Protein AF-A0A1J4KJT2-F1 (afdb_monomer_lite)

Secondary structure (DSSP, 8-state):
---SSTTSTT------S-----TTTHHHHHHHHHHHHHHHHHHHHTS-STTHHHHHHHHHHHHHHHHH---S-HHHHHHHHHHTTTHHHHHHHHHHHSS-HHHH-HHHHHHHHHHHHHHHHSGGGHHHHHHHHTHHHHHHHHHHHHHHHHHHHHHHHHHHHTTS--TTHHHHHHHHHHHHHHHHHHHHHHHHHHHT--PPPSHHHHHHHHHHHHHHHHHHHHHHHHT--HHHHHHHHHHHHHHHHHHHHHS-HHHHHHHHHHH-

Structure (mmCIF, N/CA/C/O backbone):
data_AF-A0A1J4KJT2-F1
#
_entry.id   AF-A0A1J4KJT2-F1
#
loop_
_atom_site.group_PDB
_atom_site.id
_atom_site.type_symbol
_atom_site.label_atom_id
_atom_site.label_alt_id
_atom_site.label_comp_id
_atom_site.label_asym_id
_atom_site.label_entity_id
_atom_site.label_seq_id
_atom_site.pdbx_PDB_ins_code
_atom_site.Cartn_x
_atom_site.Cartn_y
_atom_site.Cartn_z
_atom_site.occupancy
_atom_site.B_iso_or_equiv
_atom_site.auth_seq_id
_atom_site.auth_comp_id
_atom_site.auth_asym_id
_atom_site.auth_atom_id
_atom_site.pdbx_PDB_model_num
ATOM 1 N N . MET A 1 1 ? -48.387 -8.370 -0.434 1.00 34.09 1 MET A N 1
ATOM 2 C CA . MET A 1 1 ? -47.134 -7.977 -1.122 1.00 34.09 1 MET A CA 1
ATOM 3 C C . MET A 1 1 ? -46.716 -6.557 -0.698 1.00 34.09 1 MET A C 1
ATOM 5 O O . MET A 1 1 ? -46.350 -5.726 -1.511 1.00 34.09 1 MET A O 1
ATOM 9 N N . LEU A 1 2 ? -46.790 -6.301 0.611 1.00 28.55 2 LEU A N 1
ATOM 10 C CA . LEU A 1 2 ? -46.432 -5.083 1.338 1.00 28.55 2 LEU A CA 1
ATOM 11 C C . LEU A 1 2 ? -45.635 -5.624 2.529 1.00 28.55 2 LEU A C 1
ATOM 13 O O . LEU A 1 2 ? -46.233 -6.387 3.280 1.00 28.55 2 LEU A O 1
ATOM 17 N N . ASN A 1 3 ? -44.311 -5.406 2.568 1.00 25.17 3 ASN A N 1
ATOM 18 C CA . ASN A 1 3 ? -43.421 -5.554 3.750 1.00 25.17 3 ASN A CA 1
ATOM 19 C C . ASN A 1 3 ? -41.904 -5.508 3.435 1.00 25.17 3 ASN A C 1
ATOM 21 O O . ASN A 1 3 ? -41.102 -5.973 4.235 1.00 25.17 3 ASN A O 1
ATOM 25 N N . ILE A 1 4 ? -41.459 -4.936 2.305 1.00 30.50 4 ILE A N 1
ATOM 26 C CA . ILE A 1 4 ? -40.008 -4.780 2.024 1.00 30.50 4 ILE A CA 1
ATOM 27 C C . ILE A 1 4 ? -39.536 -3.309 2.110 1.00 30.50 4 ILE A C 1
ATOM 29 O O . ILE A 1 4 ? -38.339 -3.045 2.156 1.00 30.50 4 ILE A O 1
ATOM 33 N N . PHE A 1 5 ? -40.442 -2.331 2.233 1.00 26.94 5 PHE A N 1
ATOM 34 C CA . PHE A 1 5 ? -40.083 -0.906 2.132 1.00 26.94 5 PHE A CA 1
ATOM 35 C C . PHE A 1 5 ? -39.854 -0.150 3.452 1.00 26.94 5 PHE A C 1
ATOM 37 O O . PHE A 1 5 ? -39.361 0.974 3.409 1.00 26.94 5 PHE A O 1
ATOM 44 N N . GLU A 1 6 ? -40.120 -0.735 4.623 1.00 23.92 6 GLU A N 1
ATOM 45 C CA . GLU A 1 6 ? -39.995 0.003 5.897 1.00 23.92 6 GLU A CA 1
ATOM 46 C C . GLU A 1 6 ? -38.637 -0.133 6.607 1.00 23.92 6 GLU A C 1
ATOM 48 O O . GLU A 1 6 ? -38.387 0.568 7.582 1.00 23.92 6 GLU A O 1
ATOM 53 N N . SER A 1 7 ? -37.700 -0.947 6.104 1.00 29.00 7 SER A N 1
ATOM 54 C CA . SER A 1 7 ? -36.387 -1.121 6.759 1.00 29.00 7 SER A CA 1
ATOM 55 C C . SER A 1 7 ? -35.280 -0.164 6.277 1.00 29.00 7 SER A C 1
ATOM 57 O O . SER A 1 7 ? -34.173 -0.211 6.814 1.00 29.00 7 SER A O 1
ATOM 59 N N . TYR A 1 8 ? -35.530 0.698 5.287 1.00 33.44 8 TYR A N 1
ATOM 60 C CA . TYR A 1 8 ? -34.488 1.548 4.680 1.00 33.44 8 TYR A CA 1
ATOM 61 C C . TYR A 1 8 ? -34.615 3.048 4.994 1.00 33.44 8 TYR A C 1
ATOM 63 O O . TYR A 1 8 ? -33.765 3.834 4.580 1.00 33.44 8 TYR A O 1
ATOM 71 N N . SER A 1 9 ? -35.619 3.460 5.772 1.00 29.52 9 SER A N 1
ATOM 72 C CA . SER A 1 9 ? -35.919 4.874 6.050 1.00 29.52 9 SER A CA 1
ATOM 73 C C . SER A 1 9 ? -35.007 5.551 7.084 1.00 29.52 9 SER A C 1
ATOM 75 O O . SER A 1 9 ? -35.110 6.759 7.267 1.00 29.52 9 SER A O 1
ATOM 77 N N . ASN A 1 10 ? -34.077 4.826 7.718 1.00 28.92 10 ASN A N 1
ATOM 78 C CA . ASN A 1 10 ? -33.199 5.386 8.758 1.00 28.92 10 ASN A CA 1
ATOM 79 C C . ASN A 1 10 ? -31.730 5.588 8.345 1.00 28.92 10 ASN A C 1
ATOM 81 O O . ASN A 1 10 ? -30.905 5.959 9.181 1.00 28.92 10 ASN A O 1
ATOM 85 N N . PHE A 1 11 ? -31.379 5.420 7.066 1.00 35.66 11 PHE A N 1
ATOM 86 C CA . PHE A 1 11 ? -30.061 5.827 6.572 1.00 35.66 11 PHE A CA 1
ATOM 87 C C . PHE A 1 11 ? -30.044 7.333 6.280 1.00 35.66 11 PHE A C 1
ATOM 89 O O . PHE A 1 11 ? -30.197 7.769 5.143 1.00 35.66 11 PHE A O 1
ATOM 96 N N . ASN A 1 12 ? -29.804 8.138 7.319 1.00 31.81 12 ASN A N 1
ATOM 97 C CA . ASN A 1 12 ? -29.352 9.525 7.172 1.00 31.81 12 ASN A CA 1
ATOM 98 C C . ASN A 1 12 ? -27.908 9.537 6.629 1.00 31.81 12 ASN A C 1
ATOM 100 O O . ASN A 1 12 ? -26.957 9.903 7.315 1.00 31.81 12 ASN A O 1
ATOM 104 N N . ILE A 1 13 ? -27.729 9.101 5.380 1.00 38.44 13 ILE A N 1
ATOM 105 C CA . ILE A 1 13 ? -26.493 9.312 4.631 1.00 38.44 13 ILE A CA 1
ATOM 106 C C . ILE A 1 13 ? -26.512 10.774 4.195 1.00 38.44 13 ILE A C 1
ATOM 108 O O . ILE A 1 13 ? -27.151 11.148 3.221 1.00 38.44 13 ILE A O 1
ATOM 112 N N . VAL A 1 14 ? -25.858 11.595 5.012 1.00 35.62 14 VAL A N 1
ATOM 113 C CA . VAL A 1 14 ? -25.021 12.724 4.607 1.00 35.62 14 VAL A CA 1
ATOM 114 C C . VAL A 1 14 ? -25.543 13.525 3.402 1.00 35.62 14 VAL A C 1
ATOM 116 O O . VAL A 1 14 ? -25.336 13.166 2.244 1.00 35.62 14 VAL A O 1
ATOM 119 N N . LYS A 1 15 ? -26.097 14.709 3.697 1.00 30.25 15 LYS A N 1
ATOM 12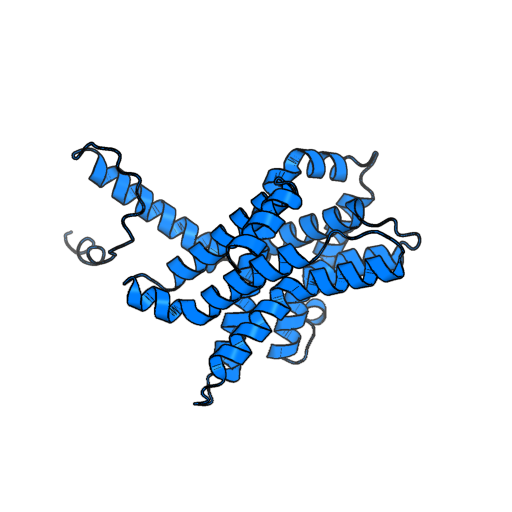0 C CA . LYS A 1 15 ? -26.177 15.864 2.786 1.00 30.25 15 LYS A CA 1
ATOM 121 C C . LYS A 1 15 ? -24.769 16.283 2.308 1.00 30.25 15 LYS A C 1
ATOM 123 O O . LYS A 1 15 ? -24.244 17.303 2.736 1.00 30.25 15 LYS A O 1
ATOM 128 N N . PHE A 1 16 ? -24.157 15.502 1.427 1.00 32.94 16 PHE A N 1
ATOM 129 C CA . PHE A 1 16 ? -23.034 15.912 0.576 1.00 32.94 16 PHE A CA 1
ATOM 130 C C . PHE A 1 16 ? -23.443 15.840 -0.904 1.00 32.94 16 PHE A C 1
ATOM 132 O O . PHE A 1 16 ? -22.630 15.616 -1.793 1.00 32.94 16 PHE A O 1
ATOM 139 N N . ALA A 1 17 ? -24.733 16.044 -1.178 1.00 31.80 17 ALA A N 1
ATOM 140 C CA . ALA A 1 17 ? -25.199 16.390 -2.507 1.00 31.80 17 ALA A CA 1
ATOM 141 C C . ALA A 1 17 ? -25.060 17.906 -2.659 1.00 31.80 17 ALA A C 1
ATOM 143 O O . ALA A 1 17 ? -25.661 18.668 -1.897 1.00 31.80 17 ALA A O 1
ATOM 144 N N . PHE A 1 18 ? -24.255 18.334 -3.632 1.00 31.38 18 PHE A N 1
ATOM 145 C CA . PHE A 1 18 ? -24.331 19.681 -4.183 1.00 31.38 18 PHE A CA 1
ATOM 146 C C . PHE A 1 18 ? -25.809 20.067 -4.338 1.00 31.38 18 PHE A C 1
ATOM 148 O O . PHE A 1 18 ? -26.591 19.318 -4.924 1.00 31.38 18 PHE A O 1
ATOM 155 N N . LEU A 1 19 ? -26.183 21.211 -3.762 1.00 29.25 19 LEU A N 1
ATOM 156 C CA . LEU A 1 19 ? -27.496 21.838 -3.901 1.00 29.25 19 LEU A CA 1
ATOM 157 C C . LEU A 1 19 ? -27.760 22.121 -5.389 1.00 29.25 19 LEU A C 1
ATOM 159 O O . LEU A 1 19 ? -27.473 23.206 -5.883 1.00 29.25 19 LEU A O 1
ATOM 163 N N . ILE A 1 20 ? -28.296 21.137 -6.111 1.00 35.06 20 ILE A N 1
ATOM 164 C CA . ILE A 1 20 ? -28.927 21.341 -7.412 1.00 35.06 20 ILE A CA 1
ATOM 165 C C . ILE A 1 20 ? -30.430 21.362 -7.156 1.00 35.06 20 ILE A C 1
ATOM 167 O O . ILE A 1 20 ? -31.048 20.406 -6.689 1.00 35.06 20 ILE A O 1
ATOM 171 N N . ASN A 1 21 ? -30.960 22.556 -7.353 1.00 34.78 21 ASN A N 1
ATOM 172 C CA . ASN A 1 21 ? -32.274 23.019 -6.969 1.00 34.78 21 ASN A CA 1
ATOM 173 C C . ASN A 1 21 ? -33.340 22.483 -7.940 1.00 34.78 21 ASN A C 1
ATOM 175 O O . ASN A 1 21 ? -33.624 23.154 -8.921 1.00 34.78 21 ASN A O 1
ATOM 179 N N . ASP A 1 22 ? -33.918 21.301 -7.689 1.00 37.28 22 ASP A N 1
ATOM 180 C CA . ASP A 1 22 ? -35.263 20.974 -8.195 1.00 37.28 22 ASP A CA 1
ATOM 181 C C . ASP A 1 22 ? -35.911 19.784 -7.453 1.00 37.28 22 ASP A C 1
ATOM 183 O O . ASP A 1 22 ? -35.349 18.689 -7.353 1.00 37.28 22 ASP A O 1
ATOM 187 N N . ARG A 1 23 ? -37.090 19.995 -6.853 1.00 41.38 23 ARG A N 1
ATOM 188 C CA . ARG A 1 23 ? -37.632 19.126 -5.781 1.00 41.38 23 ARG A CA 1
ATOM 189 C C . ARG A 1 23 ? -38.341 17.847 -6.246 1.00 41.38 23 ARG A C 1
ATOM 191 O O . ARG A 1 23 ? -38.556 16.967 -5.419 1.00 41.38 23 ARG A O 1
ATOM 198 N N . SER A 1 24 ? -38.676 17.698 -7.524 1.00 39.78 24 SER A N 1
ATOM 199 C CA . SER A 1 24 ? -39.472 16.564 -8.036 1.00 39.78 24 SER A CA 1
ATOM 200 C C . SER A 1 24 ? -38.632 15.421 -8.623 1.00 39.78 24 SER A C 1
ATOM 202 O O . SER A 1 24 ? -39.015 14.262 -8.487 1.00 39.78 24 SER A O 1
ATOM 204 N N . ASN A 1 25 ? -37.444 15.705 -9.167 1.00 38.78 25 ASN A N 1
ATOM 205 C CA . ASN A 1 25 ? -36.488 14.678 -9.619 1.00 38.78 25 ASN A CA 1
ATOM 206 C C . ASN A 1 25 ? -35.570 14.175 -8.488 1.00 38.78 25 ASN A C 1
ATOM 208 O O . ASN A 1 25 ? -34.979 13.101 -8.580 1.00 38.78 25 ASN A O 1
ATOM 212 N N . CYS A 1 26 ? -35.492 14.905 -7.376 1.00 39.31 26 CYS A N 1
ATOM 213 C CA . CYS A 1 26 ? -34.581 14.616 -6.269 1.00 39.31 26 CYS A CA 1
ATOM 214 C C . CYS A 1 26 ? -34.778 13.239 -5.615 1.00 39.31 26 CYS A C 1
ATOM 216 O O . CYS A 1 26 ? -33.818 12.696 -5.080 1.00 39.31 26 CYS A O 1
ATOM 218 N N . ILE A 1 27 ? -35.982 12.652 -5.642 1.00 39.84 27 ILE A N 1
ATOM 219 C CA . ILE A 1 27 ? -36.249 11.376 -4.953 1.00 39.84 27 ILE A CA 1
ATOM 220 C C . ILE A 1 27 ? -35.662 10.194 -5.734 1.00 39.84 27 ILE A C 1
ATOM 222 O O . ILE A 1 27 ? -34.950 9.377 -5.155 1.00 39.84 27 ILE A O 1
ATOM 226 N N . LEU A 1 28 ? -35.885 10.129 -7.052 1.00 33.44 28 LEU A N 1
ATOM 227 C CA . LEU A 1 28 ? -35.339 9.054 -7.890 1.00 33.44 28 LEU A CA 1
ATOM 228 C C . LEU A 1 28 ? -33.810 9.145 -7.999 1.00 33.44 28 LEU A C 1
ATOM 230 O O . LEU A 1 28 ? -33.123 8.132 -7.877 1.00 33.44 28 LEU A O 1
ATOM 234 N N . TYR A 1 29 ? -33.268 10.360 -8.139 1.00 34.03 29 TYR A N 1
ATOM 235 C CA . TYR A 1 29 ? -31.820 10.577 -8.119 1.00 34.03 29 TYR A CA 1
ATOM 236 C C . TYR A 1 29 ? -31.207 10.242 -6.753 1.00 34.03 29 TYR A C 1
ATOM 238 O O . TYR A 1 29 ? -30.153 9.613 -6.720 1.00 34.03 29 TYR A O 1
ATOM 246 N N . ASN A 1 30 ? -31.867 10.559 -5.630 1.00 38.69 30 ASN A N 1
ATOM 247 C CA . ASN A 1 30 ? -31.376 10.154 -4.308 1.00 38.69 30 ASN A CA 1
ATOM 248 C C . ASN A 1 30 ? -31.309 8.638 -4.156 1.00 38.69 30 ASN A C 1
ATOM 250 O O . ASN A 1 30 ? -30.310 8.142 -3.645 1.00 38.69 30 ASN A O 1
ATOM 254 N N . VAL A 1 31 ? -32.336 7.903 -4.597 1.00 41.25 31 VAL A N 1
ATOM 255 C CA . VAL A 1 31 ? -32.376 6.434 -4.491 1.00 41.25 31 VAL A CA 1
ATOM 256 C C . VAL A 1 31 ? -31.302 5.792 -5.371 1.00 41.25 31 VAL A C 1
ATOM 258 O O . VAL A 1 31 ? -30.598 4.890 -4.920 1.00 41.25 31 VAL A O 1
ATOM 261 N N . HIS A 1 32 ? -31.097 6.289 -6.594 1.00 40.03 32 HIS A N 1
ATOM 262 C CA . HIS A 1 32 ? -30.020 5.793 -7.450 1.00 40.03 32 HIS A CA 1
ATOM 263 C C . HIS A 1 32 ? -28.636 6.123 -6.881 1.00 40.03 32 HIS A C 1
ATOM 265 O O . HIS A 1 32 ? -27.805 5.225 -6.771 1.00 40.03 32 HIS A O 1
ATOM 271 N N . ILE A 1 33 ? -28.389 7.364 -6.451 1.00 51.81 33 ILE A N 1
ATOM 272 C CA . ILE A 1 33 ? -27.095 7.778 -5.884 1.00 51.81 33 ILE A CA 1
ATOM 273 C C . ILE A 1 33 ? -26.793 7.012 -4.593 1.00 51.81 33 ILE A C 1
ATOM 275 O O . ILE A 1 33 ? -25.673 6.539 -4.427 1.00 51.81 33 ILE A O 1
ATOM 279 N N . THR A 1 34 ? -27.771 6.814 -3.704 1.00 52.25 34 THR A N 1
ATOM 280 C CA . THR A 1 34 ? -27.568 5.996 -2.494 1.00 52.25 34 THR A CA 1
ATOM 281 C C . THR A 1 34 ? -27.289 4.536 -2.831 1.00 52.25 34 THR A C 1
ATOM 283 O O . THR A 1 34 ? -26.411 3.937 -2.211 1.00 52.25 34 THR A O 1
ATOM 286 N N . CYS A 1 35 ? -27.952 3.971 -3.843 1.00 50.69 35 CYS A N 1
ATOM 287 C CA . CYS A 1 35 ? -27.680 2.608 -4.288 1.00 50.69 35 CYS A CA 1
ATOM 288 C C . CYS A 1 35 ? -26.255 2.482 -4.859 1.00 50.69 35 CYS A C 1
ATOM 290 O O . CYS A 1 35 ? -25.482 1.647 -4.389 1.00 50.69 35 CYS A O 1
ATOM 292 N N . TYR A 1 36 ? -25.847 3.370 -5.772 1.00 56.28 36 TYR A N 1
ATOM 293 C CA . TYR A 1 36 ? -24.488 3.384 -6.326 1.00 56.28 36 TYR A CA 1
ATOM 294 C C . TYR A 1 36 ? -23.419 3.629 -5.263 1.00 56.28 36 TYR A C 1
ATOM 296 O O . TYR A 1 36 ? -22.413 2.926 -5.247 1.00 56.28 36 TYR A O 1
ATOM 304 N N . MET A 1 37 ? -23.650 4.555 -4.331 1.00 57.88 37 MET A N 1
ATOM 305 C CA . MET A 1 37 ? -22.725 4.803 -3.226 1.00 57.88 37 MET A CA 1
ATOM 306 C C . MET A 1 37 ? -22.625 3.598 -2.293 1.00 57.88 37 MET A C 1
ATOM 308 O O . MET A 1 37 ? -21.538 3.288 -1.822 1.00 57.88 37 MET A O 1
ATOM 312 N N . SER A 1 38 ? -23.716 2.861 -2.066 1.00 60.62 38 SER A N 1
ATOM 313 C CA . SER A 1 38 ? -23.676 1.636 -1.260 1.00 60.62 38 SER A CA 1
ATOM 314 C C . SER A 1 38 ? -22.860 0.522 -1.927 1.00 60.62 38 SER A C 1
ATOM 316 O O . SER A 1 38 ? -22.062 -0.135 -1.257 1.00 60.62 38 SER A O 1
ATOM 318 N N . TYR A 1 39 ? -22.986 0.357 -3.250 1.00 67.44 39 TYR A N 1
ATOM 319 C CA . TYR A 1 39 ? -22.164 -0.573 -4.025 1.00 67.44 39 TYR A CA 1
ATOM 320 C C . TYR A 1 39 ? -20.702 -0.138 -4.061 1.00 67.44 39 TYR A C 1
ATOM 322 O O . TYR A 1 39 ? -19.820 -0.972 -3.885 1.00 67.44 39 TYR A O 1
ATOM 330 N N . PHE A 1 40 ? -20.445 1.158 -4.229 1.00 69.06 40 PHE A N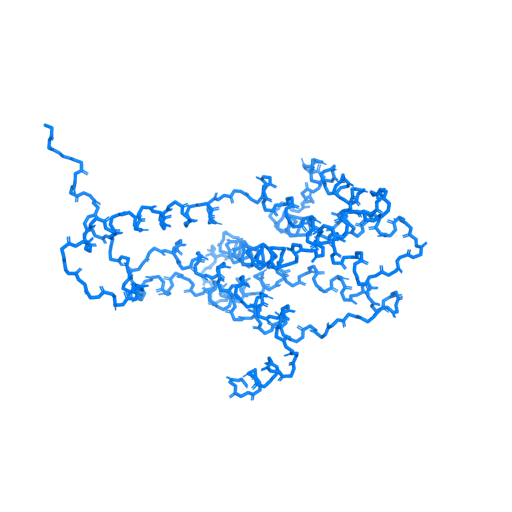 1
ATOM 331 C CA . PHE A 1 40 ? -19.100 1.718 -4.258 1.00 69.06 40 PHE A CA 1
ATOM 332 C C . PHE A 1 40 ? -18.382 1.554 -2.914 1.00 69.06 40 PHE A C 1
ATOM 334 O O . PHE A 1 40 ? -17.265 1.050 -2.877 1.00 69.06 40 PHE A O 1
ATOM 341 N N . VAL A 1 41 ? -19.050 1.877 -1.800 1.00 68.12 41 VAL A N 1
ATOM 342 C CA . VAL A 1 41 ? -18.522 1.653 -0.443 1.00 68.12 41 VAL A CA 1
ATOM 343 C C . VAL A 1 41 ? -18.224 0.174 -0.228 1.00 68.12 41 VAL A C 1
ATOM 345 O O . VAL A 1 41 ? -17.168 -0.166 0.295 1.00 68.12 41 VAL A O 1
ATOM 348 N N . LYS A 1 42 ? -19.122 -0.719 -0.659 1.00 72.94 42 LYS A N 1
ATOM 349 C CA . LYS A 1 42 ? -18.907 -2.163 -0.543 1.00 72.94 42 LYS A CA 1
ATOM 350 C C . LYS A 1 42 ? -17.703 -2.628 -1.372 1.00 72.94 42 LYS A C 1
ATOM 352 O O . LYS A 1 42 ? -16.875 -3.361 -0.853 1.00 72.94 42 LYS A O 1
ATOM 357 N N . ALA A 1 43 ? -17.573 -2.168 -2.614 1.00 73.25 43 ALA A N 1
ATOM 358 C CA . ALA A 1 43 ? -16.463 -2.522 -3.500 1.00 73.25 43 ALA A CA 1
ATOM 359 C C . ALA A 1 43 ? -15.107 -1.938 -3.055 1.00 73.25 43 ALA A C 1
ATOM 361 O O . ALA A 1 43 ? -14.060 -2.503 -3.358 1.00 73.25 43 ALA A O 1
ATOM 362 N N . LEU A 1 44 ? -15.100 -0.808 -2.343 1.00 74.69 44 LEU A N 1
ATOM 363 C CA . LEU A 1 44 ? -13.868 -0.229 -1.801 1.00 74.69 44 LEU A CA 1
ATOM 364 C C . LEU A 1 44 ? -13.465 -0.840 -0.455 1.00 74.69 44 LEU A C 1
ATOM 366 O O . LEU A 1 44 ? -12.283 -1.062 -0.223 1.00 74.69 44 LEU A O 1
ATOM 370 N N . VAL A 1 45 ? -14.427 -1.080 0.440 1.00 76.00 45 VAL A N 1
ATOM 371 C CA . VAL A 1 45 ? -14.149 -1.447 1.840 1.00 76.00 45 VAL A CA 1
ATOM 372 C C . VAL A 1 45 ? -14.171 -2.959 2.070 1.00 76.00 45 VAL A C 1
ATOM 374 O O . VAL A 1 45 ? -13.368 -3.465 2.849 1.00 76.00 45 VAL A O 1
ATOM 377 N N . ASP A 1 46 ? -15.085 -3.688 1.421 1.00 74.62 46 ASP A N 1
ATOM 378 C CA . ASP A 1 46 ? -15.287 -5.124 1.673 1.00 74.62 46 ASP A CA 1
ATOM 379 C C . ASP A 1 46 ? -14.550 -6.029 0.677 1.00 74.62 46 ASP A C 1
ATOM 381 O O . ASP A 1 46 ? -14.457 -7.241 0.894 1.00 74.62 46 ASP A O 1
ATOM 385 N N . GLU A 1 47 ? -14.047 -5.467 -0.419 1.00 71.50 47 GLU A N 1
ATOM 386 C CA . GLU A 1 47 ? -13.333 -6.229 -1.434 1.00 71.50 47 GLU A CA 1
ATOM 387 C C . GLU A 1 47 ? -11.974 -6.682 -0.890 1.00 71.50 47 GLU A C 1
ATOM 389 O O . GLU A 1 47 ? -11.225 -5.924 -0.267 1.00 71.50 47 GLU A O 1
ATOM 394 N N . LYS A 1 48 ? -11.640 -7.954 -1.114 1.00 72.88 48 LYS A N 1
ATOM 395 C CA . LYS A 1 48 ? -10.336 -8.475 -0.704 1.00 72.88 48 LYS A CA 1
ATOM 396 C C . LYS A 1 48 ? -9.241 -7.790 -1.521 1.00 72.88 48 LYS A C 1
ATOM 398 O O . LYS A 1 48 ? -9.399 -7.570 -2.719 1.00 72.88 48 LYS A O 1
ATOM 403 N N . ARG A 1 49 ? -8.086 -7.531 -0.893 1.00 69.88 49 ARG A N 1
ATOM 404 C CA . ARG A 1 49 ? -6.914 -6.970 -1.591 1.00 69.88 49 ARG A CA 1
ATOM 405 C C . ARG A 1 49 ? -6.565 -7.789 -2.841 1.00 69.88 49 ARG A C 1
ATOM 407 O O . ARG A 1 49 ? -6.327 -7.238 -3.910 1.00 69.88 49 ARG A O 1
ATOM 414 N N . PHE A 1 50 ? -6.569 -9.115 -2.720 1.00 72.00 50 PHE A N 1
ATOM 415 C CA . PHE A 1 50 ? -6.391 -10.020 -3.851 1.00 72.00 50 PHE A CA 1
ATOM 416 C C . PHE A 1 50 ? -7.749 -10.380 -4.487 1.00 72.00 50 PHE A C 1
ATOM 418 O O . PHE A 1 50 ? -8.650 -10.784 -3.745 1.00 72.00 50 PHE A O 1
ATOM 425 N N . PRO A 1 51 ? -7.894 -10.330 -5.829 1.00 76.62 51 PRO A N 1
ATOM 426 C CA . PRO A 1 51 ? -6.827 -10.119 -6.818 1.00 76.62 51 PRO A CA 1
ATOM 427 C C . PRO A 1 51 ? -6.625 -8.661 -7.260 1.00 76.62 51 PRO A C 1
ATOM 429 O O . PRO A 1 51 ? -5.510 -8.287 -7.610 1.00 76.62 51 PRO A O 1
ATOM 432 N N . VAL A 1 52 ? -7.675 -7.836 -7.260 1.00 80.94 52 VAL A N 1
ATOM 433 C CA . VAL A 1 52 ? -7.695 -6.569 -8.015 1.00 80.94 52 VAL A CA 1
ATOM 434 C C . VAL A 1 52 ? -6.709 -5.539 -7.460 1.00 80.94 52 VAL A C 1
ATOM 436 O O . VAL A 1 52 ? -5.816 -5.092 -8.180 1.00 80.94 52 VAL A O 1
ATOM 439 N N . TYR A 1 53 ? -6.829 -5.184 -6.180 1.00 80.69 53 TYR A N 1
ATOM 440 C CA . TYR A 1 53 ? -5.965 -4.175 -5.560 1.00 80.69 53 TYR A CA 1
ATOM 441 C C . TYR A 1 53 ? -4.503 -4.613 -5.519 1.00 80.69 53 TYR A C 1
ATOM 443 O O . TYR A 1 53 ? -3.619 -3.792 -5.745 1.00 80.69 53 TYR A O 1
ATOM 451 N N . PHE A 1 54 ? -4.251 -5.907 -5.307 1.00 87.25 54 PHE A N 1
ATOM 452 C CA . PHE A 1 54 ? -2.912 -6.486 -5.324 1.00 87.25 54 PHE A CA 1
ATOM 453 C C . PHE A 1 54 ? -2.250 -6.372 -6.702 1.00 87.25 54 PHE A C 1
ATOM 455 O O . PHE A 1 54 ? -1.098 -5.955 -6.792 1.00 87.25 54 PHE A O 1
ATOM 462 N N . VAL A 1 55 ? -2.973 -6.675 -7.785 1.00 89.81 55 VAL A N 1
ATOM 463 C CA . VAL A 1 55 ? -2.457 -6.509 -9.155 1.00 89.81 55 VAL A CA 1
ATOM 464 C C . VAL A 1 55 ? -2.123 -5.044 -9.432 1.00 89.81 55 VAL A C 1
ATOM 466 O O . VAL A 1 55 ? -1.041 -4.752 -9.939 1.00 89.81 55 VAL A O 1
ATOM 469 N N . PHE A 1 56 ? -2.998 -4.110 -9.051 1.00 87.00 56 PHE A N 1
ATOM 470 C CA . PHE A 1 56 ? -2.705 -2.683 -9.195 1.00 87.00 56 PHE A CA 1
ATOM 471 C C . PHE A 1 56 ? -1.505 -2.242 -8.356 1.00 87.00 56 PHE A C 1
ATOM 473 O O . PHE A 1 56 ? -0.682 -1.474 -8.839 1.00 87.00 56 PHE A O 1
ATOM 480 N N . ASP A 1 57 ? -1.365 -2.752 -7.136 1.00 88.81 57 ASP A N 1
ATOM 481 C CA . ASP A 1 57 ? -0.226 -2.473 -6.258 1.00 88.81 57 ASP A CA 1
ATOM 482 C C . ASP A 1 57 ? 1.091 -2.962 -6.875 1.00 88.81 57 ASP A C 1
ATOM 484 O O . ASP A 1 57 ? 2.089 -2.240 -6.873 1.00 88.81 57 ASP A O 1
ATOM 488 N N . CYS A 1 58 ? 1.078 -4.149 -7.490 1.00 91.38 58 CYS A N 1
ATOM 489 C CA . CYS A 1 58 ? 2.211 -4.675 -8.247 1.00 91.38 58 CYS A CA 1
ATOM 490 C C . CYS A 1 58 ? 2.569 -3.765 -9.423 1.00 91.38 58 CYS A C 1
ATOM 492 O O . CYS A 1 58 ? 3.737 -3.421 -9.586 1.00 91.38 58 CYS A O 1
ATOM 494 N N . ILE A 1 59 ? 1.576 -3.337 -10.211 1.00 90.75 59 ILE A N 1
ATOM 495 C CA . ILE A 1 59 ? 1.782 -2.443 -11.359 1.00 90.75 59 ILE A CA 1
ATOM 496 C C . ILE A 1 59 ? 2.363 -1.101 -10.902 1.00 90.75 59 ILE A C 1
ATOM 498 O O . ILE A 1 59 ? 3.382 -0.671 -11.435 1.00 90.75 59 ILE A O 1
ATOM 502 N N . VAL A 1 60 ? 1.751 -0.460 -9.901 1.00 87.38 60 VAL A N 1
ATOM 503 C CA . VAL A 1 60 ? 2.192 0.829 -9.340 1.00 87.38 60 VAL A CA 1
ATOM 504 C C . VAL A 1 60 ? 3.626 0.725 -8.826 1.00 87.38 60 VAL A C 1
ATOM 506 O O . VAL A 1 60 ? 4.456 1.584 -9.118 1.00 87.38 60 VAL A O 1
ATOM 509 N N . THR A 1 61 ? 3.929 -0.335 -8.079 1.00 88.62 61 THR A N 1
ATOM 510 C CA . THR A 1 61 ? 5.252 -0.540 -7.488 1.00 88.62 61 THR A CA 1
ATOM 511 C C . THR A 1 61 ? 6.306 -0.814 -8.557 1.00 88.62 61 THR A C 1
ATOM 513 O O . THR A 1 61 ? 7.375 -0.212 -8.515 1.00 88.62 61 THR A O 1
ATOM 516 N N . CYS A 1 62 ? 6.017 -1.671 -9.541 1.00 89.06 62 CYS A N 1
ATOM 517 C CA . CYS A 1 62 ? 6.944 -1.953 -10.640 1.00 89.06 62 CYS A CA 1
ATOM 518 C C . CYS A 1 62 ? 7.176 -0.714 -11.512 1.00 89.06 62 CYS A C 1
ATOM 520 O O . CYS A 1 62 ? 8.316 -0.425 -11.860 1.00 89.06 62 CYS A O 1
ATOM 522 N N . PHE A 1 63 ? 6.121 0.055 -11.800 1.00 85.88 63 PHE A N 1
ATOM 523 C CA . PHE A 1 63 ? 6.224 1.335 -12.498 1.00 85.88 63 PHE A CA 1
ATOM 524 C C . PHE A 1 63 ? 7.124 2.318 -11.746 1.00 85.88 63 PHE A C 1
ATOM 526 O O . PHE A 1 63 ? 8.025 2.901 -12.342 1.00 85.88 63 PHE A O 1
ATOM 533 N N . ALA A 1 64 ? 6.925 2.468 -10.432 1.00 80.69 64 ALA A N 1
ATOM 534 C CA . ALA A 1 64 ? 7.755 3.336 -9.605 1.00 80.69 64 ALA A CA 1
ATOM 535 C C . ALA A 1 64 ? 9.217 2.863 -9.570 1.00 80.69 64 ALA A C 1
ATOM 537 O O . ALA A 1 64 ? 10.127 3.678 -9.692 1.00 80.69 64 ALA A O 1
ATOM 538 N N . LEU A 1 65 ? 9.459 1.556 -9.442 1.00 83.12 65 LEU A N 1
ATOM 539 C CA . LEU A 1 65 ? 10.815 1.014 -9.465 1.00 83.12 65 LEU A CA 1
ATOM 540 C C . LEU A 1 65 ? 11.516 1.296 -10.800 1.00 83.12 65 LEU A C 1
ATOM 542 O O . LEU A 1 65 ? 12.641 1.778 -10.783 1.00 83.12 65 LEU A O 1
ATOM 546 N N . HIS A 1 66 ? 10.846 1.071 -11.932 1.00 84.06 66 HIS A N 1
ATOM 547 C CA . HIS A 1 66 ? 11.409 1.361 -13.253 1.00 84.06 66 HIS A CA 1
ATOM 548 C C . HIS A 1 66 ? 11.653 2.864 -13.464 1.00 84.06 66 HIS A C 1
ATOM 550 O O . HIS A 1 66 ? 12.694 3.265 -13.974 1.00 84.06 66 HIS A O 1
ATOM 556 N N . ALA A 1 67 ? 10.711 3.713 -13.042 1.00 77.06 67 ALA A N 1
ATOM 557 C CA . ALA A 1 67 ? 10.800 5.158 -13.242 1.00 77.06 67 ALA A CA 1
ATOM 558 C C . ALA A 1 67 ? 11.895 5.830 -12.397 1.00 77.06 67 ALA A C 1
ATOM 560 O O . ALA A 1 67 ? 12.458 6.835 -12.826 1.00 77.06 67 ALA A O 1
ATOM 561 N N . PHE A 1 68 ? 12.166 5.325 -11.187 1.00 72.06 68 PHE A N 1
ATOM 562 C CA . PHE A 1 68 ? 13.045 5.997 -10.221 1.00 72.06 68 PHE A CA 1
ATOM 563 C C . PHE A 1 68 ? 14.409 5.331 -10.025 1.00 72.06 68 PHE A C 1
ATOM 565 O O . PHE A 1 68 ? 15.294 5.955 -9.439 1.00 72.06 68 PHE A O 1
ATOM 572 N N . PHE A 1 69 ? 14.598 4.089 -10.478 1.00 73.94 69 PHE A N 1
ATOM 573 C CA . PHE A 1 69 ? 15.811 3.330 -10.193 1.00 73.94 69 PHE A CA 1
ATOM 574 C C . PHE A 1 69 ? 16.435 2.754 -11.452 1.00 73.94 69 PHE A C 1
ATOM 576 O O . PHE A 1 69 ? 15.818 1.998 -12.195 1.00 73.94 69 PHE A O 1
ATOM 583 N N . HIS A 1 70 ? 17.730 3.009 -11.610 1.00 72.06 70 HIS A N 1
ATOM 584 C CA . HIS A 1 70 ? 18.567 2.241 -12.518 1.00 72.06 70 HIS A CA 1
ATOM 585 C C . HIS A 1 70 ? 19.247 1.114 -11.740 1.00 72.06 70 HIS A C 1
ATOM 587 O O . HIS A 1 70 ? 20.241 1.325 -11.043 1.00 72.06 70 HIS A O 1
ATOM 593 N N . PHE A 1 71 ? 18.693 -0.096 -11.829 1.00 73.25 71 PHE A N 1
ATOM 594 C CA . PHE A 1 71 ? 19.309 -1.278 -11.234 1.00 73.25 71 PHE A CA 1
ATOM 595 C C . PHE A 1 71 ? 20.377 -1.850 -12.167 1.00 73.25 71 PHE A C 1
ATOM 597 O O . PHE A 1 71 ? 20.080 -2.307 -13.265 1.00 73.25 71 PHE A O 1
ATOM 604 N N . SER A 1 72 ? 21.626 -1.894 -11.702 1.00 75.56 72 SER A N 1
ATOM 605 C CA . SER A 1 72 ? 22.704 -2.618 -12.391 1.00 75.56 72 SER A CA 1
ATOM 606 C C . SER A 1 72 ? 22.594 -4.136 -12.220 1.00 75.56 72 SER A C 1
ATOM 608 O O . SER A 1 72 ? 23.071 -4.896 -13.060 1.00 75.56 72 SER A O 1
ATOM 610 N N . ASN A 1 73 ? 21.960 -4.588 -11.133 1.00 84.56 73 ASN A N 1
ATOM 611 C CA . ASN A 1 73 ? 21.774 -5.998 -10.813 1.00 84.56 73 ASN A CA 1
ATOM 612 C C . ASN A 1 73 ? 20.303 -6.404 -10.957 1.00 84.56 73 ASN A C 1
ATOM 614 O O . ASN A 1 73 ? 19.448 -5.997 -10.165 1.00 84.56 73 ASN A O 1
ATOM 618 N N . LEU A 1 74 ? 20.039 -7.279 -11.928 1.00 86.19 74 LEU A N 1
ATOM 619 C CA . LEU A 1 74 ? 18.698 -7.763 -12.231 1.00 86.19 74 LEU A CA 1
ATOM 620 C C . LEU A 1 74 ? 18.058 -8.543 -11.075 1.00 86.19 74 LEU A C 1
ATOM 622 O O . LEU A 1 74 ? 16.854 -8.444 -10.867 1.00 86.19 74 LEU A O 1
ATOM 626 N N . PHE A 1 75 ? 18.844 -9.278 -10.285 1.00 86.81 75 PHE A N 1
ATOM 627 C CA . PHE A 1 75 ? 18.316 -10.023 -9.140 1.00 86.81 75 PHE A CA 1
ATOM 628 C C . PHE A 1 75 ? 17.803 -9.094 -8.043 1.00 86.81 75 PHE A C 1
ATOM 630 O O . PHE A 1 75 ? 16.765 -9.368 -7.445 1.00 86.81 75 PHE A O 1
ATOM 637 N N . VAL A 1 76 ? 18.504 -7.985 -7.794 1.00 84.56 76 VAL A N 1
ATOM 638 C CA . VAL A 1 76 ? 18.063 -6.980 -6.816 1.00 84.56 76 VAL A CA 1
ATOM 639 C C . VAL A 1 76 ? 16.768 -6.335 -7.292 1.00 84.56 76 VAL A C 1
ATOM 641 O O . VAL A 1 76 ? 15.837 -6.187 -6.501 1.00 84.56 76 VAL A O 1
ATOM 644 N N . PHE A 1 77 ? 16.671 -6.024 -8.585 1.00 86.50 77 PHE A N 1
ATOM 645 C CA . PHE A 1 77 ? 15.450 -5.472 -9.156 1.00 86.50 77 PHE A CA 1
ATOM 646 C C . PHE A 1 77 ? 14.277 -6.454 -9.053 1.00 86.50 77 PHE A C 1
ATOM 648 O O . PHE A 1 77 ? 13.222 -6.096 -8.532 1.00 86.50 77 PHE A O 1
ATOM 655 N N . ALA A 1 78 ? 14.481 -7.712 -9.449 1.00 88.75 78 ALA A N 1
ATOM 656 C CA . ALA A 1 78 ? 13.474 -8.762 -9.338 1.00 88.75 78 ALA A CA 1
ATOM 657 C C . ALA A 1 78 ? 12.994 -8.932 -7.888 1.00 88.75 78 ALA A C 1
ATOM 659 O O . ALA A 1 78 ? 11.793 -8.968 -7.623 1.00 88.75 78 ALA A O 1
ATOM 660 N N . ALA A 1 79 ? 13.923 -8.968 -6.928 1.00 90.06 79 ALA A N 1
ATOM 661 C CA . ALA A 1 79 ? 13.589 -9.060 -5.512 1.00 90.06 79 ALA A CA 1
ATOM 662 C C . ALA A 1 79 ? 12.757 -7.855 -5.045 1.00 90.06 79 ALA A C 1
ATOM 664 O O . ALA A 1 79 ? 11.760 -8.039 -4.350 1.00 90.06 79 ALA A O 1
ATOM 665 N N . CYS A 1 80 ? 13.104 -6.635 -5.464 1.00 89.50 80 CYS A N 1
ATOM 666 C CA . CYS A 1 80 ? 12.330 -5.434 -5.143 1.00 89.50 80 CYS A CA 1
ATOM 667 C C . CYS A 1 80 ? 10.927 -5.476 -5.766 1.00 89.50 80 CYS A C 1
ATOM 669 O O . CYS A 1 80 ? 9.948 -5.212 -5.069 1.00 89.50 80 CYS A O 1
ATOM 671 N N . GLY A 1 81 ? 10.819 -5.870 -7.039 1.00 88.94 81 GLY A N 1
ATOM 672 C CA . GLY A 1 81 ? 9.552 -6.011 -7.7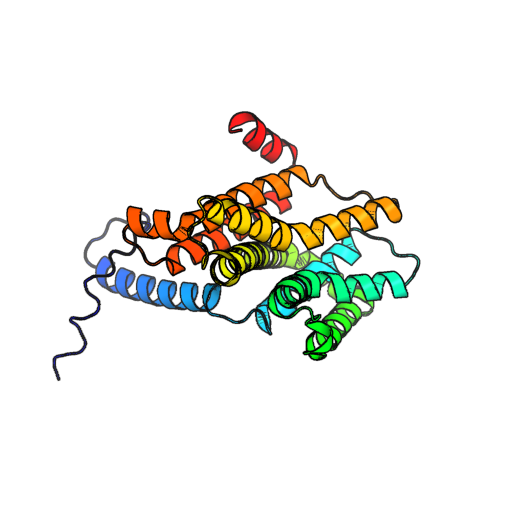61 1.00 88.94 81 GLY A CA 1
ATOM 673 C C . GLY A 1 81 ? 8.607 -7.055 -7.158 1.00 88.94 81 GLY A C 1
ATOM 674 O O . GLY A 1 81 ? 7.399 -6.959 -7.339 1.00 88.94 81 GLY A O 1
ATOM 675 N N . ILE A 1 82 ? 9.127 -8.016 -6.388 1.00 91.06 82 ILE A N 1
ATOM 676 C CA . ILE A 1 82 ? 8.334 -9.057 -5.716 1.00 91.06 82 ILE A CA 1
ATOM 677 C C . ILE A 1 82 ? 8.030 -8.698 -4.254 1.00 91.06 82 ILE A C 1
ATOM 679 O O . ILE A 1 82 ? 6.897 -8.859 -3.788 1.00 91.06 82 ILE A O 1
ATOM 683 N N . LEU A 1 83 ? 9.030 -8.222 -3.508 1.00 91.38 83 LEU A N 1
ATOM 684 C CA . LEU A 1 83 ? 8.920 -7.997 -2.064 1.00 91.38 83 LEU A CA 1
ATOM 685 C C . LEU A 1 83 ? 8.171 -6.709 -1.715 1.00 91.38 83 LEU A C 1
ATOM 687 O O . LEU A 1 83 ? 7.459 -6.682 -0.713 1.00 91.38 83 LEU A O 1
ATOM 691 N N . LEU A 1 84 ? 8.294 -5.650 -2.521 1.00 91.94 84 LEU A N 1
ATOM 692 C CA . LEU A 1 84 ? 7.618 -4.383 -2.232 1.00 91.94 84 LEU A CA 1
ATOM 693 C C . LEU A 1 84 ? 6.090 -4.469 -2.371 1.00 91.94 84 LEU A C 1
ATOM 695 O O . LEU A 1 84 ? 5.415 -4.053 -1.427 1.00 91.94 84 LEU A O 1
ATOM 699 N N . PRO A 1 85 ? 5.506 -5.041 -3.446 1.00 91.19 85 PRO A N 1
ATOM 700 C CA . PRO A 1 85 ? 4.049 -5.169 -3.540 1.00 91.19 85 PRO A CA 1
ATOM 701 C C . PRO A 1 85 ? 3.464 -6.045 -2.429 1.00 91.19 85 PRO A C 1
ATOM 703 O O . PRO A 1 85 ? 2.384 -5.775 -1.918 1.00 91.19 85 PRO A O 1
ATOM 706 N N . THR A 1 86 ? 4.210 -7.069 -2.004 1.00 91.19 86 THR A N 1
ATOM 707 C CA . THR A 1 86 ? 3.790 -8.012 -0.957 1.00 91.19 86 THR A CA 1
ATOM 708 C C . THR A 1 86 ? 4.117 -7.537 0.459 1.00 91.19 86 THR A C 1
ATOM 710 O O . THR A 1 86 ? 3.804 -8.235 1.424 1.00 91.19 86 THR A O 1
ATOM 713 N N . PHE A 1 87 ? 4.743 -6.365 0.620 1.00 92.62 87 PHE A N 1
ATOM 714 C CA . PHE A 1 87 ? 5.224 -5.883 1.915 1.00 92.62 87 PHE A CA 1
ATOM 715 C C . PHE A 1 87 ? 4.116 -5.851 2.967 1.00 92.62 87 PHE A C 1
ATOM 717 O O . PHE A 1 87 ? 4.305 -6.361 4.067 1.00 92.62 87 PHE A O 1
ATOM 724 N N . VAL A 1 88 ? 2.959 -5.273 2.636 1.00 91.38 88 VAL A N 1
ATOM 725 C CA . VAL A 1 88 ? 1.879 -5.078 3.612 1.00 91.38 88 VAL A CA 1
ATOM 726 C C . VAL A 1 88 ? 1.257 -6.404 4.006 1.00 91.38 88 VAL A C 1
ATOM 728 O O . VAL A 1 88 ? 1.060 -6.646 5.194 1.00 91.38 88 VAL A O 1
ATOM 731 N N . ASP A 1 89 ? 1.012 -7.289 3.042 1.00 90.94 89 ASP A N 1
ATOM 732 C CA . ASP A 1 89 ? 0.473 -8.617 3.324 1.00 90.94 89 ASP A CA 1
ATOM 733 C C . ASP A 1 89 ? 1.441 -9.419 4.208 1.00 90.94 89 ASP A C 1
ATOM 735 O O . ASP A 1 89 ? 1.044 -9.969 5.235 1.00 90.94 89 ASP A O 1
ATOM 739 N N . ASN A 1 90 ? 2.741 -9.377 3.897 1.00 92.25 90 ASN A N 1
ATOM 740 C CA . ASN A 1 90 ? 3.783 -9.985 4.722 1.00 92.25 90 ASN A CA 1
ATOM 741 C C . ASN A 1 90 ? 3.861 -9.371 6.120 1.00 92.25 90 ASN A C 1
ATOM 743 O O . ASN A 1 90 ? 3.963 -10.106 7.097 1.00 92.25 90 ASN A O 1
ATOM 747 N N . PHE A 1 91 ? 3.810 -8.046 6.238 1.00 93.06 91 PHE A N 1
ATOM 748 C CA . PHE A 1 91 ? 3.899 -7.341 7.513 1.00 93.06 91 PHE A CA 1
ATOM 749 C C . PHE A 1 91 ? 2.689 -7.644 8.406 1.00 93.06 91 PHE A C 1
ATOM 751 O O . PHE A 1 91 ? 2.843 -7.997 9.578 1.00 93.06 91 PHE A O 1
ATOM 758 N N . LEU A 1 92 ? 1.480 -7.582 7.843 1.00 91.12 92 LEU A N 1
ATOM 759 C CA . LEU A 1 92 ? 0.242 -7.917 8.542 1.00 91.12 92 LEU A CA 1
ATOM 760 C C . LEU A 1 92 ? 0.207 -9.397 8.944 1.00 91.12 92 LEU A C 1
ATOM 762 O O . LEU A 1 92 ? -0.175 -9.703 10.078 1.00 91.12 92 LEU A O 1
ATOM 766 N N . SER A 1 93 ? 0.622 -10.307 8.056 1.00 91.31 93 SER A N 1
ATOM 767 C CA . SER A 1 93 ? 0.724 -11.740 8.355 1.00 91.31 93 SER A CA 1
ATOM 768 C C . SER A 1 93 ? 1.761 -12.008 9.444 1.00 91.31 93 SER A C 1
ATOM 770 O O . SER A 1 93 ? 1.455 -12.674 10.430 1.00 91.31 93 SER A O 1
ATOM 772 N N . LEU A 1 94 ? 2.945 -11.397 9.368 1.00 93.19 94 LEU A N 1
ATOM 773 C CA . LEU A 1 94 ? 3.991 -11.551 10.378 1.00 93.19 94 LEU A CA 1
ATOM 774 C C . LEU A 1 94 ? 3.490 -11.123 11.761 1.00 93.19 94 LEU A C 1
ATOM 776 O O . LEU A 1 94 ? 3.709 -11.818 12.754 1.00 93.19 94 LEU A O 1
ATOM 780 N N . ILE A 1 95 ? 2.747 -10.018 11.836 1.00 89.94 95 ILE A N 1
ATOM 781 C CA . ILE A 1 95 ? 2.114 -9.605 13.086 1.00 89.94 95 ILE A CA 1
ATOM 782 C C . ILE A 1 95 ? 1.031 -10.611 13.492 1.00 89.94 95 ILE A C 1
ATOM 784 O O . ILE A 1 95 ? 0.936 -10.937 14.671 1.00 89.94 95 ILE A O 1
ATOM 788 N N . ARG A 1 96 ? 0.190 -11.109 12.586 1.00 88.94 96 ARG A N 1
ATOM 789 C CA . ARG A 1 96 ? -0.937 -11.988 12.941 1.00 88.94 96 ARG A CA 1
ATOM 790 C C . ARG A 1 96 ? -0.502 -13.395 13.360 1.00 88.94 96 ARG A C 1
ATOM 792 O O . ARG A 1 96 ? -0.972 -13.878 14.388 1.00 88.94 96 ARG A O 1
ATOM 799 N N . SER A 1 97 ? 0.348 -14.036 12.569 1.00 88.50 97 SER A N 1
ATOM 800 C CA . SER A 1 97 ? 0.655 -15.470 12.612 1.00 88.50 97 SER A CA 1
ATOM 801 C C . SER A 1 97 ? 2.151 -15.780 12.734 1.00 88.50 97 SER A C 1
ATOM 803 O O . SER A 1 97 ? 2.503 -16.954 12.802 1.00 88.50 97 SER A O 1
ATOM 805 N N . GLN A 1 98 ? 3.027 -14.764 12.782 1.00 89.38 98 GLN A N 1
ATOM 806 C CA . GLN A 1 98 ? 4.494 -14.919 12.776 1.00 89.38 98 GLN A CA 1
ATOM 807 C C . GLN A 1 98 ? 5.038 -15.639 11.533 1.00 89.38 98 GLN A C 1
ATOM 809 O O . GLN A 1 98 ? 6.159 -16.144 11.538 1.00 89.38 98 GLN A O 1
ATOM 814 N N . LYS A 1 99 ? 4.256 -15.662 10.453 1.00 91.44 99 LYS A N 1
ATOM 815 C CA . LYS A 1 99 ? 4.628 -16.247 9.166 1.00 91.44 99 LYS A CA 1
ATOM 816 C C . LYS A 1 99 ? 4.515 -15.206 8.064 1.00 91.44 99 LYS A C 1
ATOM 818 O O . LYS A 1 99 ? 3.725 -14.269 8.163 1.00 91.44 99 LYS A O 1
ATOM 823 N N . LEU A 1 100 ? 5.307 -15.380 7.013 1.00 90.31 100 LEU A N 1
ATOM 824 C CA . LEU A 1 100 ? 5.245 -14.528 5.830 1.00 90.31 100 LEU A CA 1
ATOM 825 C C . LEU A 1 100 ? 4.127 -15.008 4.905 1.00 90.31 100 LEU A C 1
ATOM 827 O O . LEU A 1 100 ? 4.069 -16.193 4.577 1.00 90.31 100 LEU A O 1
ATOM 831 N N . GLU A 1 101 ? 3.285 -14.083 4.449 1.00 90.50 101 GLU A N 1
ATOM 832 C CA . GLU A 1 101 ? 2.170 -14.386 3.544 1.00 90.50 101 GLU A CA 1
ATOM 833 C C . GLU A 1 101 ? 2.674 -15.009 2.236 1.00 90.50 101 GLU A C 1
ATOM 835 O O . GLU A 1 101 ? 2.070 -15.942 1.722 1.00 90.50 101 GLU A O 1
ATOM 840 N N . ILE A 1 102 ? 3.831 -14.573 1.726 1.00 89.94 102 ILE A N 1
ATOM 841 C CA . ILE A 1 102 ? 4.429 -15.133 0.500 1.00 89.94 102 ILE A CA 1
ATOM 842 C C . ILE A 1 102 ? 4.770 -16.627 0.601 1.00 89.94 102 ILE A C 1
ATOM 844 O O . ILE A 1 102 ? 4.892 -17.288 -0.427 1.00 89.94 102 ILE A O 1
ATOM 848 N N . ILE A 1 103 ? 4.933 -17.162 1.818 1.00 89.81 103 ILE A N 1
ATOM 849 C CA . ILE A 1 103 ? 5.165 -18.595 2.048 1.00 89.81 103 ILE A CA 1
ATOM 850 C C . ILE A 1 103 ? 3.832 -19.348 2.038 1.00 89.81 103 ILE A C 1
ATOM 852 O O . ILE A 1 103 ? 3.753 -20.456 1.513 1.00 89.81 103 ILE A O 1
ATOM 856 N N . GLU A 1 104 ? 2.785 -18.759 2.617 1.00 90.50 104 GLU A N 1
ATOM 857 C CA . GLU A 1 104 ? 1.458 -19.379 2.698 1.00 90.50 104 GLU A CA 1
ATOM 858 C C . GLU A 1 104 ? 0.692 -19.282 1.370 1.00 90.50 104 GLU A C 1
ATOM 860 O O . GLU A 1 104 ? -0.085 -20.175 1.032 1.00 90.50 104 GLU A O 1
ATOM 865 N N . ASN A 1 105 ? 0.949 -18.232 0.590 1.00 88.69 105 ASN A N 1
ATOM 866 C CA . ASN A 1 105 ? 0.290 -17.948 -0.672 1.00 88.69 105 ASN A CA 1
ATOM 867 C C . ASN A 1 105 ? 1.314 -17.655 -1.790 1.00 88.69 105 ASN A C 1
ATOM 869 O O . ASN A 1 105 ? 1.587 -16.491 -2.110 1.00 88.69 105 ASN A O 1
ATOM 873 N N . PRO A 1 106 ? 1.862 -18.698 -2.443 1.00 89.31 106 PRO A N 1
ATOM 874 C CA . PRO A 1 106 ? 2.867 -18.532 -3.493 1.00 89.31 106 PRO A CA 1
ATOM 875 C C . PRO A 1 106 ? 2.332 -17.799 -4.734 1.00 89.31 106 PRO A C 1
ATOM 877 O O . PRO A 1 106 ? 3.122 -17.277 -5.521 1.00 89.31 106 PRO A O 1
ATOM 880 N N . TYR A 1 107 ? 1.006 -17.691 -4.908 1.00 90.31 107 TYR A N 1
ATOM 881 C CA . TYR A 1 107 ? 0.412 -16.929 -6.010 1.00 90.31 107 TYR A CA 1
ATOM 882 C C . TYR A 1 107 ? 0.766 -15.443 -5.955 1.00 90.31 107 TYR A C 1
ATOM 884 O O . TYR A 1 107 ? 0.872 -14.819 -7.008 1.00 90.31 107 TYR A O 1
ATOM 892 N N . LEU A 1 108 ? 1.000 -14.882 -4.762 1.00 90.25 108 LEU A N 1
ATOM 893 C CA . LEU A 1 108 ? 1.447 -13.495 -4.628 1.00 90.25 108 LEU A CA 1
ATOM 894 C C . LEU A 1 108 ? 2.801 -13.292 -5.311 1.00 90.25 108 LEU A C 1
ATOM 896 O O . LEU A 1 108 ? 2.978 -12.340 -6.062 1.00 90.25 108 LEU A O 1
ATOM 900 N N . VAL A 1 109 ? 3.731 -14.230 -5.115 1.00 92.31 109 VAL A N 1
ATOM 901 C CA . VAL A 1 109 ? 5.055 -14.196 -5.749 1.00 92.31 109 VAL A CA 1
ATOM 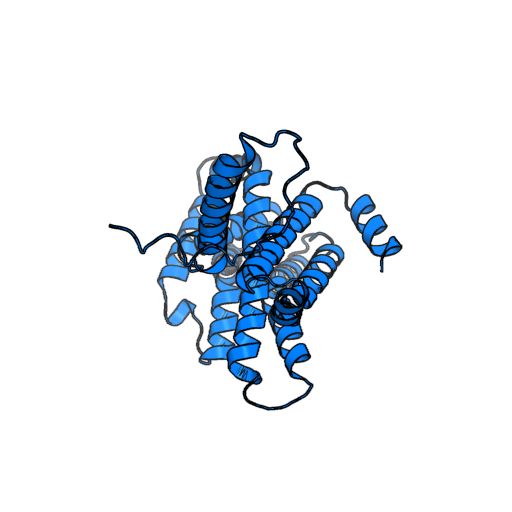902 C C . VAL A 1 109 ? 4.931 -14.347 -7.260 1.00 92.31 109 VAL A C 1
ATOM 904 O O . VAL A 1 109 ? 5.531 -13.572 -7.999 1.00 92.31 109 VAL A O 1
ATOM 907 N N . VAL A 1 110 ? 4.131 -15.313 -7.722 1.00 93.06 110 VAL A N 1
ATOM 908 C CA . VAL A 1 110 ? 3.946 -15.579 -9.157 1.00 93.06 110 VAL A CA 1
ATOM 909 C C . VAL A 1 110 ? 3.345 -14.367 -9.869 1.00 93.06 110 VAL A C 1
ATOM 911 O O . VAL A 1 110 ? 3.863 -13.953 -10.902 1.00 93.06 110 VAL A O 1
ATOM 914 N N . VAL A 1 111 ? 2.289 -13.766 -9.318 1.00 92.94 111 VAL A N 1
ATOM 915 C CA . VAL A 1 111 ? 1.631 -12.597 -9.920 1.00 92.94 111 VAL A CA 1
ATOM 916 C C . VAL A 1 111 ? 2.557 -11.381 -9.914 1.00 92.94 111 VAL A C 1
ATOM 918 O O . VAL A 1 111 ? 2.699 -10.743 -10.958 1.00 92.94 111 VAL A O 1
ATOM 921 N N . SER A 1 112 ? 3.240 -11.092 -8.799 1.00 92.88 112 SER A N 1
ATOM 922 C CA . SER A 1 112 ? 4.217 -9.997 -8.747 1.00 92.88 112 SER A CA 1
ATOM 923 C C . SER A 1 112 ? 5.342 -10.189 -9.762 1.00 92.88 112 SER A C 1
ATOM 925 O O . SER A 1 112 ? 5.691 -9.250 -10.472 1.00 92.88 112 SER A O 1
ATOM 927 N N . ALA A 1 113 ? 5.883 -11.406 -9.878 1.00 93.56 113 ALA A N 1
ATOM 928 C CA . ALA A 1 113 ? 6.947 -11.718 -10.825 1.00 93.56 113 ALA A CA 1
ATOM 929 C C . ALA A 1 113 ? 6.482 -11.573 -12.281 1.00 93.56 113 ALA A C 1
ATOM 931 O O . ALA A 1 113 ? 7.201 -10.993 -13.087 1.00 93.56 113 ALA A O 1
ATOM 932 N N . LEU A 1 114 ? 5.278 -12.048 -12.619 1.00 94.25 114 LEU A N 1
ATOM 933 C CA . LEU A 1 114 ? 4.712 -11.884 -13.961 1.00 94.25 114 LEU A CA 1
ATOM 934 C C . LEU A 1 114 ? 4.535 -10.408 -14.319 1.00 94.25 114 LEU A C 1
ATOM 936 O O . LEU A 1 114 ? 4.921 -9.996 -15.409 1.00 94.25 114 LEU A O 1
ATOM 940 N N . ILE A 1 115 ? 3.988 -9.606 -13.403 1.00 93.06 115 ILE A N 1
ATOM 941 C CA . ILE A 1 115 ? 3.801 -8.168 -13.625 1.00 93.06 115 ILE A CA 1
ATOM 942 C C . ILE A 1 115 ? 5.152 -7.469 -13.767 1.00 93.06 115 ILE A C 1
ATOM 944 O O . ILE A 1 115 ? 5.320 -6.686 -14.697 1.00 93.06 115 ILE A O 1
ATOM 948 N N . TRP A 1 116 ? 6.126 -7.784 -12.910 1.00 93.69 116 TRP A N 1
ATOM 949 C CA . TRP A 1 116 ? 7.485 -7.257 -13.028 1.00 93.69 116 TRP A CA 1
ATOM 950 C C . TRP A 1 116 ? 8.100 -7.589 -14.391 1.00 93.69 116 TRP A C 1
ATOM 952 O O . TRP A 1 116 ? 8.591 -6.690 -15.070 1.00 93.69 116 TRP A O 1
ATOM 962 N N . VAL A 1 117 ? 7.996 -8.847 -14.840 1.00 92.75 117 VAL A N 1
ATOM 963 C CA . VAL A 1 117 ? 8.518 -9.261 -16.149 1.00 92.75 117 VAL A CA 1
ATOM 964 C C . VAL A 1 117 ? 7.844 -8.495 -17.286 1.00 92.75 117 VAL A C 1
ATOM 966 O O . VAL A 1 117 ? 8.521 -8.046 -18.206 1.00 92.75 117 VAL A O 1
ATOM 969 N N . VAL A 1 118 ? 6.521 -8.322 -17.230 1.00 92.44 118 VAL A N 1
ATOM 970 C CA . VAL A 1 118 ? 5.776 -7.572 -18.249 1.00 92.44 118 VAL A CA 1
ATOM 971 C C . VAL A 1 118 ? 6.197 -6.106 -18.260 1.00 92.44 118 VAL A C 1
ATOM 973 O O . VAL A 1 118 ? 6.454 -5.562 -19.329 1.00 92.44 118 VAL A O 1
ATOM 976 N N . VAL A 1 119 ? 6.290 -5.448 -17.107 1.00 88.19 119 VAL A N 1
ATOM 977 C CA . VAL A 1 119 ? 6.666 -4.029 -17.059 1.00 88.19 119 VAL A CA 1
ATOM 978 C C . VAL A 1 119 ? 8.090 -3.819 -17.576 1.00 88.19 119 VAL A C 1
ATOM 980 O O . VAL A 1 119 ? 8.312 -2.881 -18.337 1.00 88.19 119 VAL A O 1
ATOM 983 N N . GLU A 1 120 ? 9.018 -4.711 -17.226 1.00 87.00 120 GLU A N 1
ATOM 984 C CA . GLU A 1 120 ? 10.442 -4.529 -17.509 1.00 87.00 120 GLU A CA 1
ATOM 985 C C . GLU A 1 120 ? 10.876 -5.015 -18.896 1.00 87.00 120 GLU A C 1
ATOM 987 O O . GLU A 1 120 ? 11.643 -4.348 -19.585 1.00 87.00 120 GLU A O 1
ATOM 992 N N . PHE A 1 121 ? 10.395 -6.183 -19.324 1.00 89.25 121 PHE A N 1
ATOM 993 C CA . PHE A 1 121 ? 10.917 -6.870 -20.511 1.00 89.25 121 PHE A CA 1
ATOM 994 C C . PHE A 1 121 ? 9.976 -6.832 -21.711 1.00 89.25 121 PHE A C 1
ATOM 996 O O . PHE A 1 121 ? 10.255 -7.476 -22.726 1.00 89.25 121 PHE A O 1
ATOM 1003 N N . THR A 1 122 ? 8.864 -6.095 -21.637 1.00 89.56 122 THR A N 1
ATOM 1004 C CA . THR A 1 122 ? 8.032 -5.906 -22.830 1.00 89.56 122 THR A CA 1
ATOM 1005 C C . THR A 1 122 ? 8.860 -5.218 -23.924 1.00 89.56 122 THR A C 1
ATOM 1007 O O . THR A 1 122 ? 9.500 -4.196 -23.654 1.00 89.56 122 THR A O 1
ATOM 1010 N N . PRO A 1 123 ? 8.841 -5.734 -25.171 1.00 87.19 123 PRO A N 1
ATOM 1011 C CA . PRO A 1 123 ? 9.607 -5.165 -26.271 1.00 87.19 123 PRO A CA 1
ATOM 1012 C C . PRO A 1 123 ? 9.385 -3.659 -26.428 1.00 87.19 123 PRO A C 1
ATOM 1014 O O . PRO A 1 123 ? 8.259 -3.167 -26.324 1.00 87.19 123 PRO A O 1
ATOM 1017 N N . ASN A 1 124 ? 10.473 -2.939 -26.708 1.00 83.50 124 ASN A N 1
ATOM 1018 C CA . ASN A 1 124 ? 10.489 -1.486 -26.902 1.00 83.50 124 ASN A CA 1
ATOM 1019 C C . ASN A 1 124 ? 9.960 -0.667 -25.707 1.00 83.50 124 ASN A C 1
ATOM 1021 O O . ASN A 1 124 ? 9.555 0.471 -25.905 1.00 83.50 124 ASN A O 1
ATOM 1025 N N . GLY A 1 125 ? 9.908 -1.228 -24.492 1.00 83.06 125 GLY A N 1
ATOM 1026 C CA . GLY A 1 125 ? 9.399 -0.510 -23.316 1.00 83.06 125 GLY A CA 1
ATOM 1027 C C . GLY A 1 125 ? 7.897 -0.202 -23.375 1.00 83.06 125 GLY A C 1
ATOM 1028 O O . GLY A 1 125 ? 7.404 0.624 -22.612 1.00 83.06 125 GLY A O 1
ATOM 1029 N N . MET A 1 126 ? 7.140 -0.876 -24.252 1.00 90.25 126 MET A N 1
ATOM 1030 C CA . MET A 1 126 ? 5.732 -0.555 -24.524 1.00 90.25 126 MET A CA 1
ATOM 1031 C C . MET A 1 126 ? 4.851 -0.578 -23.266 1.00 90.25 126 MET A C 1
ATOM 1033 O O . MET A 1 126 ? 3.948 0.247 -23.133 1.00 90.25 126 MET A O 1
ATOM 1037 N N . ALA A 1 127 ? 5.102 -1.503 -22.334 1.00 87.50 127 ALA A N 1
ATOM 1038 C CA .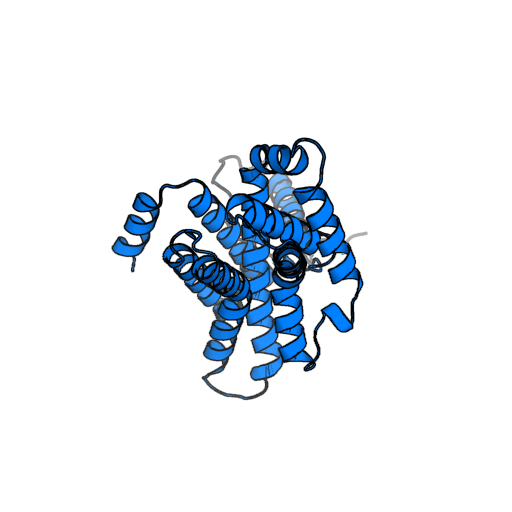 ALA A 1 127 ? 4.359 -1.568 -21.077 1.00 87.50 127 ALA A CA 1
ATOM 1039 C C . ALA A 1 127 ? 4.578 -0.308 -20.226 1.00 87.50 127 ALA A C 1
ATOM 1041 O O . ALA A 1 127 ? 3.609 0.281 -19.744 1.00 87.50 127 ALA A O 1
ATOM 1042 N N . PHE A 1 128 ? 5.827 0.141 -20.095 1.00 85.06 128 PHE A N 1
ATOM 1043 C CA . PHE A 1 128 ? 6.161 1.368 -19.381 1.00 85.06 128 PHE A CA 1
ATOM 1044 C C . PHE A 1 128 ? 5.538 2.604 -20.047 1.00 85.06 128 PHE A C 1
ATOM 1046 O O . PHE A 1 128 ? 4.901 3.404 -19.365 1.00 85.06 128 PHE A O 1
ATOM 1053 N N . ASP A 1 129 ? 5.610 2.717 -21.376 1.00 85.69 129 ASP A N 1
ATOM 1054 C CA . ASP A 1 129 ? 5.008 3.830 -22.125 1.00 85.69 129 ASP A CA 1
ATOM 1055 C C . ASP A 1 129 ? 3.485 3.907 -21.960 1.00 85.69 129 ASP A C 1
ATOM 1057 O O . ASP A 1 129 ? 2.905 4.994 -21.867 1.00 85.69 129 ASP A O 1
ATOM 1061 N N . ILE A 1 130 ? 2.808 2.755 -21.928 1.00 89.12 130 ILE A N 1
ATOM 1062 C CA . ILE A 1 130 ? 1.371 2.694 -21.651 1.00 89.12 130 ILE A CA 1
ATOM 1063 C C . ILE A 1 130 ? 1.102 3.191 -20.233 1.00 89.12 130 ILE A C 1
ATOM 1065 O O . ILE A 1 130 ? 0.247 4.060 -20.062 1.00 89.12 130 ILE A O 1
ATOM 1069 N N . LEU A 1 131 ? 1.840 2.687 -19.239 1.00 84.75 131 LEU A N 1
ATOM 1070 C CA . LEU A 1 131 ? 1.695 3.097 -17.840 1.00 84.75 131 LEU A CA 1
ATOM 1071 C C . LEU A 1 131 ? 1.940 4.595 -17.661 1.00 84.75 131 LEU A C 1
ATOM 1073 O O . LEU A 1 131 ? 1.172 5.251 -16.961 1.00 84.75 131 LEU A O 1
ATOM 1077 N N . LEU A 1 132 ? 2.915 5.156 -18.379 1.00 82.81 132 LEU A N 1
ATOM 1078 C CA . LEU A 1 132 ? 3.182 6.587 -18.400 1.00 82.81 132 LEU A CA 1
ATOM 1079 C C . LEU A 1 132 ? 1.982 7.383 -18.947 1.00 82.81 132 LEU A C 1
ATOM 1081 O O . LEU A 1 132 ? 1.584 8.389 -18.356 1.00 82.81 132 LEU A O 1
ATOM 1085 N N . LYS A 1 133 ? 1.333 6.915 -20.021 1.00 83.94 133 LYS A N 1
ATOM 1086 C CA . LYS A 1 133 ? 0.122 7.555 -20.577 1.00 83.94 133 LYS A CA 1
ATOM 1087 C C . LYS A 1 133 ? -1.079 7.480 -19.635 1.00 83.94 133 LYS A C 1
ATOM 1089 O O . LYS A 1 133 ? -1.886 8.406 -19.611 1.00 83.94 133 LYS A O 1
ATOM 1094 N N . ILE A 1 134 ? -1.193 6.409 -18.851 1.00 85.06 134 ILE A N 1
ATOM 1095 C CA . ILE A 1 134 ? -2.273 6.229 -17.870 1.00 85.06 134 ILE A CA 1
ATOM 1096 C C . ILE A 1 134 ? -1.867 6.594 -16.436 1.00 85.06 134 ILE A C 1
ATOM 1098 O O . ILE A 1 134 ? -2.584 6.248 -15.497 1.00 85.06 134 ILE A O 1
ATOM 1102 N N . THR A 1 135 ? -0.777 7.350 -16.253 1.00 81.38 135 THR A N 1
ATOM 1103 C CA . THR A 1 135 ? -0.288 7.785 -14.931 1.00 81.38 135 THR A CA 1
ATOM 1104 C C . THR A 1 135 ? -1.381 8.371 -14.024 1.00 81.38 135 THR A C 1
ATOM 1106 O O . THR A 1 135 ? -1.377 8.030 -12.841 1.00 81.38 135 THR A O 1
ATOM 1109 N N . PRO A 1 136 ? -2.367 9.167 -14.505 1.00 84.06 136 PRO A N 1
ATOM 1110 C CA . PRO A 1 136 ? -3.420 9.680 -13.623 1.00 84.06 136 PRO A CA 1
ATOM 1111 C C . PRO A 1 136 ? -4.249 8.566 -12.979 1.00 84.06 136 PRO A C 1
ATOM 1113 O O . PRO A 1 136 ? -4.590 8.629 -11.801 1.00 84.06 136 PRO A O 1
ATOM 1116 N N . ILE A 1 137 ? -4.538 7.514 -13.747 1.00 86.25 137 ILE A N 1
ATOM 1117 C CA . ILE A 1 137 ? -5.290 6.347 -13.286 1.00 86.25 137 ILE A CA 1
ATOM 1118 C C . ILE A 1 137 ? -4.441 5.558 -12.285 1.00 86.25 137 ILE A C 1
ATOM 1120 O O . ILE A 1 137 ? -4.923 5.204 -11.211 1.00 86.25 137 ILE A O 1
ATOM 1124 N N . VAL A 1 138 ? -3.158 5.352 -12.598 1.00 83.62 138 VAL A N 1
ATOM 1125 C CA . VAL A 1 138 ? -2.186 4.697 -11.706 1.00 83.62 138 VAL A CA 1
ATOM 1126 C C . VAL A 1 138 ? -2.083 5.445 -10.372 1.00 83.62 138 VAL A C 1
ATOM 1128 O O . VAL A 1 138 ? -2.101 4.815 -9.318 1.00 83.62 138 VAL A O 1
ATOM 1131 N N . ALA A 1 139 ? -2.061 6.781 -10.393 1.00 84.12 139 ALA A N 1
ATOM 1132 C CA . ALA A 1 139 ? -2.039 7.609 -9.191 1.00 84.12 139 ALA A CA 1
ATOM 1133 C C . ALA A 1 139 ? -3.325 7.468 -8.359 1.00 84.12 139 ALA A C 1
ATOM 1135 O O . ALA A 1 139 ? -3.254 7.350 -7.137 1.00 84.12 139 ALA A O 1
ATOM 1136 N N . ILE A 1 140 ? -4.504 7.412 -8.982 1.00 88.12 140 ILE A N 1
ATOM 1137 C CA . ILE A 1 140 ? -5.754 7.170 -8.244 1.00 88.12 140 ILE A CA 1
ATOM 1138 C C . ILE A 1 140 ? -5.687 5.818 -7.524 1.00 88.12 140 ILE A C 1
ATOM 1140 O O . ILE A 1 140 ? -5.885 5.763 -6.312 1.00 88.12 140 ILE A O 1
ATOM 1144 N N . PHE A 1 141 ? -5.344 4.739 -8.234 1.00 87.06 141 PHE A N 1
ATOM 1145 C CA . PHE A 1 141 ? -5.262 3.402 -7.637 1.00 87.06 141 PHE A CA 1
ATOM 1146 C C . PHE A 1 141 ? -4.183 3.290 -6.560 1.00 87.06 141 PHE A C 1
ATOM 1148 O O . PHE A 1 141 ? -4.420 2.658 -5.532 1.00 87.06 141 PHE A O 1
ATOM 1155 N N . ALA A 1 142 ? -3.034 3.941 -6.747 1.00 86.06 142 ALA A N 1
ATOM 1156 C CA . ALA A 1 142 ? -1.984 3.999 -5.738 1.00 86.06 142 ALA A CA 1
ATOM 1157 C C . ALA A 1 142 ? -2.492 4.620 -4.428 1.00 86.06 142 ALA A C 1
ATOM 1159 O O . ALA A 1 142 ? -2.221 4.091 -3.352 1.00 86.06 142 ALA A O 1
ATOM 1160 N N . GLY A 1 143 ? -3.266 5.706 -4.506 1.00 88.94 143 GLY A N 1
ATOM 1161 C CA . GLY A 1 143 ? -3.825 6.340 -3.316 1.00 88.94 143 GLY A CA 1
ATOM 1162 C C . GLY A 1 143 ? -5.016 5.585 -2.711 1.00 88.94 143 GLY A C 1
ATOM 1163 O O . GLY A 1 143 ? -5.152 5.561 -1.491 1.00 88.94 143 GLY A O 1
ATOM 1164 N N . LEU A 1 144 ? -5.823 4.883 -3.519 1.00 89.88 144 LEU A N 1
ATOM 1165 C CA . LEU A 1 144 ? -6.836 3.955 -2.994 1.00 89.88 144 LEU A CA 1
ATOM 1166 C C . LEU A 1 144 ? -6.175 2.823 -2.190 1.00 89.88 144 LEU A C 1
ATOM 1168 O O . LEU A 1 144 ? -6.555 2.580 -1.046 1.00 89.88 144 LEU A O 1
ATOM 1172 N N . ASN A 1 145 ? -5.137 2.190 -2.751 1.00 88.75 145 ASN A N 1
ATOM 1173 C CA . ASN A 1 145 ? -4.347 1.161 -2.067 1.00 88.75 145 ASN A CA 1
ATOM 1174 C C . ASN A 1 145 ? -3.725 1.688 -0.775 1.00 88.75 145 ASN A C 1
ATOM 1176 O O . ASN A 1 145 ? -3.775 1.015 0.251 1.00 88.75 145 ASN A O 1
ATOM 1180 N N . PHE A 1 146 ? -3.196 2.910 -0.812 1.00 89.56 146 PHE A N 1
ATOM 1181 C CA . PHE A 1 146 ? -2.637 3.570 0.358 1.00 89.56 146 PHE A CA 1
ATOM 1182 C C . PHE A 1 146 ? -3.666 3.706 1.490 1.00 89.56 146 PHE A C 1
ATOM 1184 O O . PHE A 1 146 ? -3.393 3.318 2.623 1.00 89.56 146 PHE A O 1
ATOM 1191 N N . GLY A 1 147 ? -4.880 4.174 1.185 1.00 91.19 147 GLY A N 1
ATOM 1192 C CA . GLY A 1 147 ? -5.959 4.262 2.170 1.00 91.19 147 GLY A CA 1
ATOM 1193 C C . GLY A 1 147 ? -6.389 2.897 2.723 1.00 91.19 147 GLY A C 1
ATOM 1194 O O . GLY A 1 147 ? -6.624 2.766 3.927 1.00 91.19 147 GLY A O 1
ATOM 1195 N N . CYS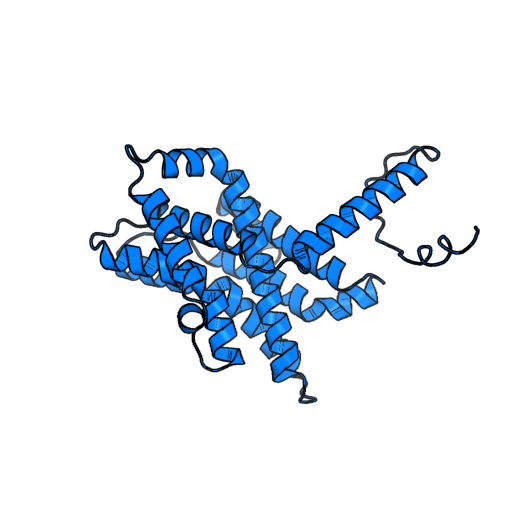 A 1 148 ? -6.440 1.867 1.875 1.00 90.44 148 CYS A N 1
ATOM 1196 C CA . CYS A 1 148 ? -6.714 0.493 2.302 1.00 90.44 148 CYS A CA 1
ATOM 1197 C C . CYS A 1 148 ? -5.626 -0.049 3.244 1.00 90.44 148 CYS A C 1
ATOM 1199 O O . CYS A 1 148 ? -5.954 -0.666 4.258 1.00 90.44 148 CYS A O 1
ATOM 1201 N N . ASP A 1 149 ? -4.349 0.215 2.952 1.00 91.50 149 ASP A N 1
ATOM 1202 C CA . ASP A 1 149 ? -3.211 -0.214 3.772 1.00 91.50 149 ASP A CA 1
ATOM 1203 C C . ASP A 1 149 ? -3.275 0.408 5.180 1.00 91.50 149 ASP A C 1
ATOM 1205 O O . ASP A 1 149 ? -3.166 -0.313 6.175 1.00 91.50 149 ASP A O 1
ATOM 1209 N N . ILE A 1 150 ? -3.578 1.709 5.281 1.00 93.56 150 ILE A N 1
ATOM 1210 C CA . ILE A 1 150 ? -3.797 2.419 6.559 1.00 93.56 150 ILE A CA 1
ATOM 1211 C C . ILE A 1 150 ? -4.911 1.753 7.374 1.00 93.56 150 ILE A C 1
ATOM 1213 O O . ILE A 1 150 ? -4.744 1.448 8.559 1.00 93.56 150 ILE A O 1
ATOM 1217 N N . LEU A 1 151 ? -6.065 1.513 6.746 1.00 93.19 151 LEU A N 1
ATOM 1218 C CA . LEU A 1 151 ? -7.211 0.900 7.416 1.00 93.19 151 LEU A CA 1
ATOM 1219 C C . LEU A 1 151 ? -6.930 -0.539 7.850 1.00 93.19 151 LEU A C 1
ATOM 1221 O O . LEU A 1 151 ? -7.417 -0.964 8.905 1.00 93.19 151 LEU A O 1
ATOM 1225 N N . ALA A 1 152 ? -6.134 -1.283 7.082 1.00 91.19 152 ALA A N 1
ATOM 1226 C CA . ALA A 1 152 ? -5.711 -2.629 7.440 1.00 91.19 152 ALA A CA 1
ATOM 1227 C C . ALA A 1 152 ? -4.835 -2.621 8.704 1.00 91.19 152 ALA A C 1
ATOM 1229 O O . ALA A 1 152 ? -5.070 -3.429 9.609 1.00 91.19 152 ALA A O 1
ATOM 1230 N N . GLY A 1 153 ? -3.897 -1.674 8.817 1.00 92.62 153 GLY A N 1
ATOM 1231 C CA . GLY A 1 153 ? -3.090 -1.465 10.023 1.00 92.62 153 GLY A CA 1
ATOM 1232 C C . GLY A 1 153 ? -3.939 -1.116 11.249 1.00 92.62 153 GLY A C 1
ATOM 1233 O O . GLY A 1 153 ? -3.834 -1.783 12.286 1.00 92.62 153 GLY A O 1
ATOM 1234 N N . ALA A 1 154 ? -4.850 -0.145 11.116 1.00 92.62 154 ALA A N 1
ATOM 1235 C CA . ALA A 1 154 ? -5.779 0.240 12.181 1.00 92.62 154 ALA A CA 1
ATOM 1236 C C . ALA A 1 154 ? -6.654 -0.939 12.640 1.00 92.62 154 ALA A C 1
ATOM 1238 O O . ALA A 1 154 ? -6.796 -1.203 13.837 1.00 92.62 154 ALA A O 1
ATOM 1239 N N . SER A 1 155 ? -7.219 -1.684 11.689 1.00 91.44 155 SER A N 1
ATOM 1240 C CA . SER A 1 155 ? -8.105 -2.818 11.965 1.00 91.44 155 SER A CA 1
ATOM 1241 C C . SER A 1 155 ? -7.361 -3.981 12.621 1.00 91.44 155 SER A C 1
ATOM 1243 O O . SER A 1 155 ? -7.874 -4.598 13.558 1.00 91.44 155 SER A O 1
ATOM 1245 N N . LEU A 1 156 ? -6.126 -4.265 12.196 1.00 90.94 156 LEU A N 1
ATOM 1246 C CA . LEU A 1 156 ? -5.294 -5.281 12.837 1.00 90.94 156 LEU A CA 1
ATOM 1247 C C . LEU A 1 156 ? -4.988 -4.911 14.292 1.00 90.94 156 LEU A C 1
ATOM 1249 O O . LEU A 1 156 ? -5.060 -5.773 15.176 1.00 90.94 156 LEU A O 1
ATOM 1253 N N . ALA A 1 157 ? -4.685 -3.638 14.553 1.00 90.50 157 ALA A N 1
ATOM 1254 C CA . ALA A 1 157 ? -4.416 -3.164 15.901 1.00 90.50 157 ALA A CA 1
ATOM 1255 C C . ALA A 1 157 ? -5.627 -3.347 16.826 1.00 90.50 157 ALA A C 1
ATOM 1257 O O . ALA A 1 157 ? -5.486 -3.801 17.965 1.00 90.50 157 ALA A O 1
ATOM 1258 N N . GLU A 1 158 ? -6.824 -3.055 16.313 1.00 88.25 158 GLU A N 1
ATOM 1259 C CA . GLU A 1 158 ? -8.083 -3.262 17.024 1.00 88.25 158 GLU A CA 1
ATOM 1260 C C . GLU A 1 158 ? -8.296 -4.732 17.387 1.00 88.25 158 GLU A C 1
ATOM 1262 O O . GLU A 1 158 ? -8.573 -5.056 18.542 1.00 88.25 158 GLU A O 1
ATOM 1267 N N . VAL A 1 159 ? -8.117 -5.643 16.431 1.00 87.75 159 VAL A N 1
ATOM 1268 C CA . VAL A 1 159 ? -8.323 -7.078 16.669 1.00 87.75 159 VAL A CA 1
ATOM 1269 C C . VAL A 1 159 ? -7.309 -7.632 17.674 1.00 87.75 159 VAL A C 1
ATOM 1271 O O . VAL A 1 159 ? -7.670 -8.425 18.551 1.00 87.75 159 VAL A O 1
ATOM 1274 N N . LYS A 1 160 ? -6.039 -7.224 17.569 1.00 85.44 160 LYS A N 1
ATOM 1275 C CA . LYS A 1 160 ? -4.944 -7.836 18.328 1.00 85.44 160 LYS A CA 1
ATOM 1276 C C . LYS A 1 160 ? -4.725 -7.208 19.706 1.00 85.44 160 LYS A C 1
ATOM 1278 O O . LYS A 1 160 ? -4.510 -7.937 20.673 1.00 85.44 160 LYS A O 1
ATOM 1283 N N . PHE A 1 161 ? -4.804 -5.882 19.823 1.00 82.12 161 PHE A N 1
ATOM 1284 C CA . PHE A 1 161 ? -4.390 -5.167 21.037 1.00 82.12 161 PHE A CA 1
ATOM 1285 C C . PHE A 1 161 ? -5.556 -4.619 21.868 1.00 82.12 161 PHE A C 1
ATOM 1287 O O . PHE A 1 161 ? -5.391 -4.388 23.067 1.00 82.12 161 PHE A O 1
ATOM 1294 N N . PHE A 1 162 ? -6.770 -4.474 21.313 1.00 76.75 162 PHE A N 1
ATOM 1295 C CA . PHE A 1 162 ? -7.863 -3.822 22.055 1.00 76.75 162 PHE A CA 1
ATOM 1296 C C . PHE A 1 162 ? -8.544 -4.731 23.088 1.00 76.75 162 PHE A C 1
ATOM 1298 O O . PHE A 1 162 ? -9.405 -4.254 23.837 1.00 76.75 162 PHE A O 1
ATOM 1305 N N . LYS A 1 163 ? -8.130 -6.002 23.198 1.00 69.00 163 LYS A N 1
ATOM 1306 C CA . LYS A 1 163 ? -8.571 -6.915 24.266 1.00 69.00 163 LYS A CA 1
ATOM 1307 C C . LYS A 1 163 ? -8.155 -6.436 25.666 1.00 69.00 163 LYS A C 1
ATOM 1309 O O . LYS A 1 163 ? -8.858 -6.718 26.631 1.00 69.00 163 LYS A O 1
ATOM 1314 N N . LYS A 1 164 ? -7.074 -5.656 25.798 1.00 59.25 164 LYS A N 1
ATOM 1315 C CA . LYS A 1 164 ? -6.686 -4.998 27.062 1.00 59.25 164 LYS A CA 1
ATOM 1316 C C . LYS A 1 164 ? -7.400 -3.650 27.192 1.00 59.25 164 LYS A C 1
ATOM 1318 O O . LYS A 1 164 ? -7.324 -2.846 26.272 1.00 59.25 164 LYS A O 1
ATOM 1323 N N . LYS A 1 165 ? -8.063 -3.350 28.319 1.00 59.84 165 LYS A N 1
ATOM 1324 C CA . LYS A 1 165 ? -8.569 -1.996 28.664 1.00 59.84 165 LYS A CA 1
ATOM 1325 C C . LYS A 1 165 ? -7.400 -1.022 28.953 1.00 59.84 165 LYS A C 1
ATOM 1327 O O . LYS A 1 165 ? -7.298 -0.502 30.053 1.00 59.84 165 LYS A O 1
ATOM 1332 N N . SER A 1 166 ? -6.500 -0.804 27.993 1.00 60.97 166 SER A N 1
ATOM 1333 C CA . SER A 1 166 ? -5.458 0.229 28.085 1.00 60.97 166 SER A CA 1
ATOM 1334 C C . SER A 1 166 ? -5.901 1.497 27.352 1.00 60.97 166 SER A C 1
ATOM 1336 O O . SER A 1 166 ? -6.567 1.416 26.316 1.00 60.97 166 SER A O 1
ATOM 1338 N N . ALA A 1 167 ? -5.527 2.661 27.884 1.00 67.25 167 ALA A N 1
ATOM 1339 C CA . ALA A 1 167 ? -5.672 3.960 27.225 1.00 67.25 167 ALA A CA 1
ATOM 1340 C C . ALA A 1 167 ? -4.794 4.078 25.958 1.00 67.25 167 ALA A C 1
ATOM 1342 O O . ALA A 1 167 ? -5.028 4.941 25.120 1.00 67.25 167 ALA A O 1
ATOM 1343 N N . GLU A 1 168 ? -3.836 3.169 25.770 1.00 78.56 168 GLU A N 1
ATOM 1344 C CA . GLU A 1 168 ? -2.841 3.182 24.684 1.00 78.56 168 GLU A CA 1
ATOM 1345 C C . GLU A 1 168 ? -3.347 2.559 23.374 1.00 78.56 168 GLU A C 1
ATOM 1347 O O . GLU A 1 168 ? -2.614 2.459 22.394 1.00 78.56 168 GLU A O 1
ATOM 1352 N N . LYS A 1 169 ? -4.610 2.125 23.328 1.00 81.62 169 LYS A N 1
ATOM 1353 C CA . LYS A 1 169 ? -5.225 1.495 22.146 1.00 81.62 169 LYS A CA 1
ATOM 1354 C C . LYS A 1 169 ? -5.030 2.308 20.867 1.00 81.62 169 LYS A C 1
ATOM 1356 O O . LYS A 1 169 ? -4.677 1.754 19.829 1.00 81.62 169 LYS A O 1
ATOM 1361 N N . TRP A 1 170 ? -5.237 3.619 20.952 1.00 85.12 170 TRP A N 1
ATOM 1362 C CA . TRP A 1 170 ? -5.110 4.507 19.801 1.00 85.12 170 TRP A CA 1
ATOM 1363 C C . TRP A 1 170 ? -3.662 4.601 19.303 1.00 85.12 170 TRP A C 1
ATOM 1365 O O . TRP A 1 170 ? -3.458 4.697 18.100 1.00 85.12 170 TRP A O 1
ATOM 1375 N N . ILE A 1 171 ? -2.669 4.483 20.194 1.00 89.81 171 ILE A N 1
ATOM 1376 C CA . ILE A 1 171 ? -1.241 4.532 19.846 1.00 89.81 171 ILE A CA 1
ATOM 1377 C C . ILE A 1 171 ? -0.879 3.336 18.964 1.00 89.81 171 ILE A C 1
ATOM 1379 O O . ILE A 1 171 ? -0.273 3.510 17.912 1.00 89.81 171 ILE A O 1
ATOM 1383 N N . TYR A 1 172 ? -1.298 2.123 19.342 1.00 90.06 172 TYR A N 1
ATOM 1384 C CA . TYR A 1 172 ? -1.039 0.928 18.529 1.00 90.06 172 TYR A CA 1
ATOM 1385 C C . TYR A 1 172 ? -1.728 0.987 17.167 1.00 90.06 172 TYR A C 1
ATOM 1387 O O . TYR A 1 172 ? -1.128 0.593 16.170 1.00 90.06 172 TYR A O 1
ATOM 1395 N N . ALA A 1 173 ? -2.970 1.478 17.118 1.00 90.88 173 ALA A N 1
ATOM 1396 C CA . ALA A 1 173 ? -3.680 1.672 15.857 1.00 90.88 173 ALA A CA 1
ATOM 1397 C C . ALA A 1 173 ? -2.967 2.690 14.969 1.00 90.88 173 ALA A C 1
ATOM 1399 O O . ALA A 1 173 ? -2.779 2.429 13.784 1.00 90.88 173 ALA A O 1
ATOM 1400 N N . PHE A 1 174 ? -2.501 3.794 15.548 1.00 93.12 174 PHE A N 1
ATOM 1401 C CA . PHE A 1 174 ? -1.804 4.850 14.829 1.00 93.12 174 PHE A CA 1
ATOM 1402 C C . PHE A 1 174 ? -0.467 4.363 14.268 1.00 93.12 174 PHE A C 1
ATOM 1404 O O . PHE A 1 174 ? -0.242 4.447 13.065 1.00 93.12 174 PHE A O 1
ATOM 1411 N N . ILE A 1 175 ? 0.373 3.754 15.111 1.00 93.12 175 ILE A N 1
ATOM 1412 C CA . ILE A 1 175 ? 1.673 3.210 14.701 1.00 93.12 175 ILE A CA 1
ATOM 1413 C C . ILE A 1 175 ? 1.501 2.145 13.619 1.00 93.12 175 ILE A C 1
ATOM 1415 O O . ILE A 1 175 ? 2.208 2.182 12.617 1.00 93.12 175 ILE A O 1
ATOM 1419 N N . LEU A 1 176 ? 0.572 1.197 13.793 1.00 93.94 176 LEU A N 1
ATOM 1420 C CA . LEU A 1 176 ? 0.384 0.149 12.793 1.00 93.94 176 LEU A CA 1
ATOM 1421 C C . LEU A 1 176 ? -0.152 0.689 11.475 1.00 93.94 176 LEU A C 1
ATOM 1423 O O . LEU A 1 176 ? 0.323 0.225 10.448 1.00 93.94 176 LEU A O 1
ATOM 1427 N N . SER A 1 177 ? -1.065 1.664 11.504 1.00 93.94 177 SER A N 1
ATOM 1428 C CA . SER A 1 177 ? -1.568 2.322 10.290 1.00 93.94 177 SER A CA 1
ATOM 1429 C C . SER A 1 177 ? -0.430 2.946 9.483 1.00 93.94 177 SER A C 1
ATOM 1431 O O . SER A 1 177 ? -0.334 2.701 8.285 1.00 93.94 177 SER A O 1
ATOM 1433 N N . ILE A 1 178 ? 0.463 3.671 10.165 1.00 93.69 178 ILE A N 1
ATOM 1434 C CA . ILE A 1 178 ? 1.622 4.337 9.557 1.00 93.69 178 ILE A CA 1
ATOM 1435 C C . ILE A 1 178 ? 2.627 3.321 9.013 1.00 93.69 178 ILE A C 1
ATOM 1437 O O . ILE A 1 178 ? 3.145 3.455 7.909 1.00 93.69 178 ILE A O 1
ATOM 1441 N N . LEU A 1 179 ? 2.931 2.271 9.781 1.00 93.38 179 LEU A N 1
ATOM 1442 C CA . LEU A 1 179 ? 3.894 1.259 9.344 1.00 93.38 179 LEU A CA 1
ATOM 1443 C C . LEU A 1 179 ? 3.393 0.478 8.126 1.00 93.38 179 LEU A C 1
ATOM 1445 O O . LEU A 1 179 ? 4.190 0.162 7.241 1.00 93.38 179 LEU A O 1
ATOM 1449 N N . THR A 1 180 ? 2.092 0.180 8.057 1.00 92.12 180 THR A N 1
ATOM 1450 C CA . THR A 1 180 ? 1.507 -0.513 6.903 1.00 92.12 180 THR A CA 1
ATOM 1451 C C . THR A 1 180 ? 1.560 0.322 5.633 1.00 92.12 180 THR A C 1
ATOM 1453 O O . THR A 1 180 ? 1.852 -0.217 4.573 1.00 92.12 180 THR A O 1
ATOM 1456 N N . SER A 1 181 ? 1.334 1.627 5.714 1.00 91.00 181 SER A N 1
ATOM 1457 C CA . SER A 1 181 ? 1.279 2.504 4.544 1.00 91.00 181 SER A CA 1
ATOM 1458 C C . SER A 1 181 ? 2.656 3.029 4.120 1.00 91.00 181 SER A C 1
ATOM 1460 O O . SER A 1 181 ? 2.995 2.995 2.935 1.00 91.00 181 SER A O 1
ATOM 1462 N N . LEU A 1 182 ? 3.496 3.465 5.068 1.00 90.44 182 LEU A N 1
ATOM 1463 C CA . LEU A 1 182 ? 4.825 4.021 4.784 1.00 90.44 182 LEU A CA 1
ATOM 1464 C C . LEU A 1 182 ? 5.908 2.970 4.591 1.00 90.44 182 LEU A C 1
ATOM 1466 O O . LEU A 1 182 ? 6.944 3.287 4.010 1.00 90.44 182 LEU A O 1
ATOM 1470 N N . GLY A 1 183 ? 5.714 1.734 5.052 1.00 88.44 183 GLY A N 1
ATOM 1471 C CA . GLY A 1 183 ? 6.786 0.739 5.056 1.00 88.44 183 GLY A CA 1
ATOM 1472 C C . GLY A 1 183 ? 7.401 0.490 3.674 1.00 88.44 183 GLY A C 1
ATOM 1473 O O . GLY A 1 183 ? 8.625 0.438 3.553 1.00 88.44 183 GLY A O 1
ATOM 1474 N N . LYS A 1 184 ? 6.587 0.477 2.607 1.00 87.62 184 LYS A N 1
ATOM 1475 C CA . LYS A 1 184 ? 7.080 0.405 1.218 1.00 87.62 184 LYS A CA 1
ATOM 1476 C C . LYS A 1 184 ? 7.967 1.596 0.858 1.00 87.62 184 LYS A C 1
ATOM 1478 O O . LYS A 1 184 ? 9.037 1.412 0.291 1.00 87.62 184 LYS A O 1
ATOM 1483 N N . TYR A 1 185 ? 7.551 2.809 1.213 1.00 85.50 185 TYR A N 1
ATOM 1484 C CA . TYR A 1 185 ? 8.291 4.036 0.914 1.00 85.50 185 TYR A CA 1
ATOM 1485 C C . TYR A 1 185 ? 9.602 4.133 1.695 1.00 85.50 185 TYR A C 1
ATOM 1487 O O . TYR A 1 185 ? 10.604 4.578 1.143 1.00 85.50 185 TYR A O 1
ATOM 1495 N N . ILE A 1 186 ? 9.628 3.654 2.942 1.00 86.38 186 ILE A N 1
ATOM 1496 C CA . ILE A 1 186 ? 10.856 3.553 3.740 1.00 86.38 186 ILE A CA 1
ATOM 1497 C C . ILE A 1 186 ? 11.854 2.620 3.046 1.00 86.38 186 ILE A C 1
ATOM 1499 O O . ILE A 1 186 ? 13.021 2.974 2.892 1.00 86.38 186 ILE A O 1
ATOM 1503 N N . ILE A 1 187 ? 11.392 1.456 2.574 1.00 87.00 187 ILE A N 1
ATOM 1504 C CA . ILE A 1 187 ? 12.237 0.499 1.847 1.00 87.00 187 ILE A CA 1
ATOM 1505 C C . ILE A 1 187 ? 12.728 1.106 0.527 1.00 87.00 187 ILE A C 1
ATOM 1507 O O . ILE A 1 187 ? 13.921 1.057 0.243 1.00 87.00 187 ILE A O 1
ATOM 1511 N N . ILE A 1 188 ? 11.841 1.728 -0.254 1.00 83.50 188 ILE A N 1
ATOM 1512 C CA . ILE A 1 188 ? 12.186 2.411 -1.510 1.00 83.50 188 ILE A CA 1
ATOM 1513 C C . ILE A 1 188 ? 13.235 3.503 -1.262 1.00 83.50 188 ILE A C 1
ATOM 1515 O O . ILE A 1 188 ? 14.242 3.567 -1.964 1.00 83.50 188 ILE A O 1
ATOM 1519 N N . SER A 1 189 ? 13.057 4.328 -0.229 1.00 83.25 189 SER A N 1
ATOM 1520 C CA . SER A 1 189 ? 14.019 5.370 0.130 1.00 83.25 189 SER A CA 1
ATOM 1521 C C . SER A 1 189 ? 15.369 4.791 0.555 1.00 83.25 189 SER A C 1
ATOM 1523 O O . SER A 1 189 ? 16.401 5.341 0.168 1.00 83.25 189 SER A O 1
ATOM 1525 N N . ALA A 1 190 ? 15.381 3.681 1.296 1.00 84.44 190 ALA A N 1
ATOM 1526 C CA . ALA A 1 190 ? 16.612 2.990 1.669 1.00 84.44 190 ALA A CA 1
ATOM 1527 C C . ALA A 1 190 ? 17.340 2.433 0.435 1.00 84.44 190 ALA A C 1
ATOM 1529 O O . ALA A 1 190 ? 18.541 2.652 0.283 1.00 84.44 190 ALA A O 1
ATOM 1530 N N . ILE A 1 191 ? 16.619 1.788 -0.489 1.00 82.69 191 ILE A N 1
ATOM 1531 C CA . ILE A 1 191 ? 17.177 1.317 -1.767 1.00 82.69 191 ILE A CA 1
ATOM 1532 C C . ILE A 1 191 ? 17.737 2.498 -2.566 1.00 82.69 191 ILE A C 1
ATOM 1534 O O . ILE A 1 191 ? 18.801 2.385 -3.170 1.00 82.69 191 ILE A O 1
ATOM 1538 N N . SER A 1 192 ? 17.066 3.650 -2.543 1.00 80.44 192 SER A N 1
ATOM 1539 C CA . SER A 1 192 ? 17.494 4.842 -3.286 1.00 80.44 192 SER A CA 1
ATOM 1540 C C . SER A 1 192 ? 18.813 5.378 -2.766 1.00 80.44 192 SER A C 1
ATOM 1542 O O . SER A 1 192 ? 19.728 5.614 -3.549 1.00 80.44 192 SER A O 1
ATOM 1544 N N . ALA A 1 193 ? 18.942 5.478 -1.443 1.00 81.31 193 ALA A N 1
ATOM 1545 C CA . ALA A 1 193 ? 20.185 5.878 -0.801 1.00 81.31 193 ALA A CA 1
ATOM 1546 C C . ALA A 1 193 ? 21.334 4.904 -1.116 1.00 81.31 193 ALA A C 1
ATOM 1548 O O . ALA A 1 193 ? 22.446 5.343 -1.395 1.00 81.31 193 ALA A O 1
ATOM 1549 N N . LEU A 1 194 ? 21.063 3.594 -1.128 1.00 80.88 194 LEU A N 1
ATOM 1550 C CA . LEU A 1 194 ? 22.065 2.564 -1.431 1.00 80.88 194 LEU A CA 1
ATOM 1551 C C . LEU A 1 194 ? 22.482 2.532 -2.908 1.00 80.88 194 LEU A C 1
ATOM 1553 O O . LEU A 1 194 ? 23.609 2.159 -3.216 1.00 80.88 194 LEU A O 1
ATOM 1557 N N . THR A 1 195 ? 21.583 2.903 -3.819 1.00 78.19 195 THR A N 1
ATOM 1558 C CA . THR A 1 195 ? 21.832 2.897 -5.271 1.00 78.19 195 THR A CA 1
ATOM 1559 C C . THR A 1 195 ? 22.321 4.243 -5.807 1.00 78.19 195 THR A C 1
ATOM 1561 O O . THR A 1 195 ? 22.646 4.339 -6.985 1.00 78.19 195 THR A O 1
ATOM 1564 N N . GLY A 1 196 ? 22.391 5.279 -4.964 1.00 75.19 196 GLY A N 1
ATOM 1565 C CA . GLY A 1 196 ? 22.761 6.636 -5.378 1.00 75.19 196 GLY A CA 1
ATOM 1566 C C . GLY A 1 196 ? 21.690 7.349 -6.211 1.00 75.19 196 GLY A C 1
ATOM 1567 O O . GLY A 1 196 ? 21.970 8.397 -6.788 1.00 75.19 196 GLY A O 1
ATOM 1568 N N . ASN A 1 197 ? 20.471 6.805 -6.277 1.00 75.44 197 ASN A N 1
ATOM 1569 C CA . ASN A 1 197 ? 19.350 7.435 -6.969 1.00 75.44 197 ASN A CA 1
ATOM 1570 C C . ASN A 1 197 ? 18.699 8.500 -6.072 1.00 75.44 197 ASN A C 1
ATOM 1572 O O . ASN A 1 197 ? 18.649 8.359 -4.844 1.00 75.44 197 ASN A O 1
ATOM 1576 N N . HIS A 1 198 ? 18.167 9.565 -6.673 1.00 67.31 198 HIS A N 1
ATOM 1577 C CA . HIS A 1 198 ? 17.426 10.596 -5.946 1.00 67.31 198 HIS A CA 1
ATOM 1578 C C . HIS A 1 198 ? 15.939 10.238 -5.852 1.00 67.31 198 HIS A C 1
ATOM 1580 O O . HIS A 1 198 ? 15.193 10.380 -6.817 1.00 67.31 198 HIS A O 1
ATOM 1586 N N . PHE A 1 199 ? 15.490 9.839 -4.660 1.00 67.75 199 PHE A N 1
ATOM 1587 C CA . PHE A 1 199 ? 14.066 9.722 -4.350 1.00 67.75 199 PHE A CA 1
ATOM 1588 C C . PHE A 1 199 ? 13.509 11.065 -3.859 1.00 67.75 199 PHE A C 1
ATOM 1590 O O . PHE A 1 199 ? 14.153 11.768 -3.074 1.00 67.75 199 PHE A O 1
ATOM 1597 N N . ARG A 1 200 ? 12.307 11.430 -4.324 1.00 66.25 200 ARG A N 1
ATOM 1598 C CA . ARG A 1 200 ? 11.612 12.674 -3.942 1.00 66.25 200 ARG A CA 1
ATOM 1599 C C . ARG A 1 200 ? 11.381 12.718 -2.424 1.00 66.25 200 ARG A C 1
ATOM 1601 O O . ARG A 1 200 ? 11.295 11.687 -1.760 1.00 66.25 200 ARG A O 1
ATOM 1608 N N . SER A 1 201 ? 11.288 13.926 -1.867 1.00 68.38 201 SER A N 1
ATOM 1609 C CA . SER A 1 201 ? 11.133 14.136 -0.422 1.00 68.38 201 SER A CA 1
ATOM 1610 C C . SER A 1 201 ? 9.939 13.359 0.154 1.00 68.38 201 SER A C 1
ATOM 1612 O O . SER A 1 201 ? 8.809 13.520 -0.304 1.00 68.38 201 SER A O 1
ATOM 1614 N N . MET A 1 202 ? 10.178 12.560 1.202 1.00 77.75 202 MET A N 1
ATOM 1615 C CA . MET A 1 202 ? 9.124 11.793 1.884 1.00 77.75 202 MET A CA 1
ATOM 1616 C C . MET A 1 202 ? 8.195 12.650 2.758 1.00 77.75 202 MET A C 1
ATOM 1618 O O . MET A 1 202 ? 7.179 12.146 3.223 1.00 77.75 202 MET A O 1
ATOM 1622 N N . VAL A 1 203 ? 8.501 13.934 2.975 1.00 77.88 203 VAL A N 1
ATOM 1623 C CA . VAL A 1 203 ? 7.776 14.797 3.928 1.00 77.88 203 VAL A CA 1
ATOM 1624 C C . VAL A 1 203 ? 6.283 14.876 3.609 1.00 77.88 203 VAL A C 1
ATOM 1626 O O . VAL A 1 203 ? 5.458 14.678 4.496 1.00 77.88 203 VAL A O 1
ATOM 1629 N N . THR A 1 204 ? 5.932 15.095 2.341 1.00 79.81 204 THR A N 1
ATOM 1630 C CA . THR A 1 204 ? 4.532 15.155 1.898 1.00 79.81 204 THR A CA 1
ATOM 1631 C C . THR A 1 204 ? 3.809 13.832 2.139 1.00 79.81 204 THR A C 1
ATOM 1633 O O . THR A 1 204 ? 2.697 13.821 2.652 1.00 79.81 204 THR A O 1
ATOM 1636 N N . ILE A 1 205 ? 4.477 12.713 1.837 1.00 83.38 205 ILE A N 1
ATOM 1637 C CA . ILE A 1 205 ? 3.934 11.360 2.014 1.00 83.38 205 ILE A CA 1
ATOM 1638 C C . ILE A 1 205 ? 3.618 11.106 3.487 1.00 83.38 205 ILE A C 1
ATOM 1640 O O . ILE A 1 205 ? 2.540 10.631 3.821 1.00 83.38 205 ILE A O 1
ATOM 1644 N N . VAL A 1 206 ? 4.557 11.462 4.367 1.00 86.75 206 VAL A N 1
ATOM 1645 C CA . VAL A 1 206 ? 4.398 11.327 5.817 1.00 86.75 206 VAL A CA 1
ATOM 1646 C C . VAL A 1 206 ? 3.252 12.209 6.314 1.00 86.75 206 VAL A C 1
ATOM 1648 O O . VAL A 1 206 ? 2.442 11.752 7.109 1.00 86.75 206 VAL A O 1
ATOM 1651 N N . GLY A 1 207 ? 3.137 13.451 5.835 1.00 85.38 207 GLY A N 1
ATOM 1652 C CA . GLY A 1 207 ? 2.043 14.349 6.216 1.00 85.38 207 GLY A CA 1
ATOM 1653 C C . GLY A 1 207 ? 0.660 13.804 5.844 1.00 85.38 207 GLY A C 1
ATOM 1654 O O . GLY A 1 207 ? -0.242 13.773 6.682 1.00 85.38 207 GLY A O 1
ATOM 1655 N N . GLU A 1 208 ? 0.501 13.329 4.608 1.00 86.88 208 GLU A N 1
ATOM 1656 C CA . GLU A 1 208 ? -0.733 12.695 4.120 1.00 86.88 208 GLU A CA 1
ATOM 1657 C C . GLU A 1 208 ? -1.087 11.445 4.932 1.00 86.88 208 GLU A C 1
ATOM 1659 O O . GLU A 1 208 ? -2.248 11.245 5.309 1.00 86.88 208 GLU A O 1
ATOM 1664 N N . ASP A 1 209 ? -0.073 10.638 5.245 1.00 89.44 209 ASP A N 1
ATOM 1665 C CA . ASP A 1 209 ? -0.216 9.423 6.029 1.00 89.44 209 ASP A CA 1
ATOM 1666 C C . ASP A 1 209 ? -0.693 9.697 7.454 1.00 89.44 209 ASP A C 1
ATOM 1668 O O . ASP A 1 209 ? -1.650 9.086 7.923 1.00 89.44 209 ASP A O 1
ATOM 1672 N N . LEU A 1 210 ? -0.076 10.670 8.130 1.00 92.31 210 LEU A N 1
ATOM 1673 C CA . LEU A 1 210 ? -0.432 11.052 9.495 1.00 92.31 210 LEU A CA 1
ATOM 1674 C C . LEU A 1 210 ? -1.893 11.511 9.583 1.00 92.31 210 LEU A C 1
ATOM 1676 O O . LEU A 1 210 ? -2.601 11.126 10.517 1.00 92.31 210 LEU A O 1
ATOM 1680 N N . ILE A 1 211 ? -2.364 12.288 8.599 1.00 91.56 211 ILE A N 1
ATOM 1681 C CA . ILE A 1 211 ? -3.763 12.734 8.520 1.00 91.56 211 ILE A CA 1
ATOM 1682 C C . ILE A 1 211 ? -4.693 11.526 8.366 1.00 91.56 211 ILE A C 1
ATOM 1684 O O . ILE A 1 211 ? -5.649 11.368 9.132 1.00 91.56 211 ILE A O 1
ATOM 1688 N N . CYS A 1 212 ? -4.409 10.650 7.403 1.00 93.62 212 CYS A N 1
ATOM 1689 C CA . CYS A 1 212 ? -5.248 9.489 7.127 1.00 93.62 212 CYS A CA 1
ATOM 1690 C C . CYS A 1 212 ? -5.237 8.480 8.290 1.00 93.62 212 CYS A C 1
ATOM 1692 O O . CYS A 1 212 ? -6.292 7.965 8.663 1.00 93.62 212 CYS A O 1
ATOM 1694 N N . ALA A 1 213 ? -4.088 8.258 8.932 1.00 93.56 213 ALA A N 1
ATOM 1695 C CA . ALA A 1 213 ? -3.941 7.410 10.111 1.00 93.56 213 ALA A CA 1
ATOM 1696 C C . ALA A 1 213 ? -4.710 7.963 11.321 1.00 93.56 213 ALA A C 1
ATOM 1698 O O . ALA A 1 213 ? -5.390 7.206 12.020 1.00 93.56 213 ALA A O 1
ATOM 1699 N N . ALA A 1 214 ? -4.673 9.279 11.556 1.00 93.06 214 ALA A N 1
ATOM 1700 C CA . ALA A 1 214 ? -5.440 9.916 12.626 1.00 93.06 214 ALA A CA 1
ATOM 1701 C C . ALA A 1 214 ? -6.958 9.749 12.422 1.00 93.06 214 ALA A C 1
ATOM 1703 O O . ALA A 1 214 ? -7.688 9.410 13.365 1.00 93.06 214 ALA A O 1
ATOM 1704 N N . LEU A 1 215 ? -7.431 9.921 11.181 1.00 93.38 215 LEU A N 1
ATOM 1705 C CA . LEU A 1 215 ? -8.826 9.677 10.809 1.00 93.38 215 LEU A CA 1
ATOM 1706 C C . LEU A 1 215 ? -9.199 8.198 10.970 1.00 93.38 215 LEU A C 1
ATOM 1708 O O . LEU A 1 215 ? -10.235 7.894 11.563 1.00 93.38 215 LEU A O 1
ATOM 1712 N N . ALA A 1 216 ? -8.339 7.276 10.529 1.00 92.56 216 ALA A N 1
ATOM 1713 C CA . ALA A 1 216 ? -8.546 5.835 10.661 1.00 92.56 216 ALA A CA 1
ATOM 1714 C C . ALA A 1 216 ? -8.656 5.390 12.126 1.00 92.56 216 ALA A C 1
ATOM 1716 O O . ALA A 1 216 ? -9.545 4.606 12.471 1.00 92.56 216 ALA A O 1
ATOM 1717 N N . CYS A 1 217 ? -7.826 5.936 13.016 1.00 91.69 217 CYS A N 1
ATOM 1718 C CA . CYS A 1 217 ? -7.893 5.662 14.454 1.00 91.69 217 CYS A CA 1
ATOM 1719 C C . CYS A 1 217 ? -9.175 6.203 15.100 1.00 91.69 217 CYS A C 1
ATOM 1721 O O . CYS A 1 217 ? -9.697 5.619 16.050 1.00 91.69 217 CYS A O 1
ATOM 1723 N N . SER A 1 218 ? -9.705 7.303 14.564 1.00 90.62 218 SER A N 1
ATOM 1724 C CA . SER A 1 218 ? -10.885 7.990 15.095 1.00 90.62 218 SER A CA 1
ATOM 1725 C C . SER A 1 218 ? -12.188 7.589 14.398 1.00 90.62 218 SER A C 1
ATOM 1727 O O . SER A 1 218 ? -13.257 8.069 14.780 1.00 90.62 218 SER A O 1
ATOM 1729 N N . ARG A 1 219 ? -12.143 6.686 13.409 1.00 92.56 219 ARG A N 1
ATOM 1730 C CA . ARG A 1 219 ? -13.257 6.419 12.482 1.00 92.56 219 ARG A CA 1
ATOM 1731 C C . ARG A 1 219 ? -14.575 6.043 13.155 1.00 92.56 219 ARG A C 1
ATOM 1733 O O . ARG A 1 219 ? -15.630 6.487 12.718 1.00 92.56 219 ARG A O 1
ATOM 1740 N N . ARG A 1 220 ? -14.535 5.300 14.268 1.00 89.19 220 ARG A N 1
ATOM 1741 C CA . ARG A 1 220 ? -15.740 4.942 15.046 1.00 89.19 220 ARG A CA 1
ATOM 1742 C C . ARG A 1 220 ? -16.357 6.142 15.765 1.00 89.19 220 ARG A C 1
ATOM 1744 O O . ARG A 1 220 ? -17.579 6.261 15.814 1.00 89.19 220 ARG A O 1
ATOM 1751 N N . ASN A 1 221 ? -15.524 7.031 16.305 1.00 88.75 221 ASN A N 1
ATOM 1752 C CA . ASN A 1 221 ? -15.992 8.256 16.951 1.00 88.75 221 ASN A CA 1
ATOM 1753 C C . ASN A 1 221 ? -16.569 9.216 15.911 1.00 88.75 221 ASN A C 1
ATOM 1755 O O . ASN A 1 221 ? -17.656 9.737 16.120 1.00 88.75 221 ASN A O 1
ATOM 1759 N N . ILE A 1 222 ? -15.895 9.373 14.768 1.00 87.81 222 ILE A N 1
ATOM 1760 C CA . ILE A 1 222 ? -16.391 10.164 13.633 1.00 87.81 222 ILE A CA 1
ATOM 1761 C C . ILE A 1 222 ? -17.748 9.625 13.165 1.00 87.81 222 ILE A C 1
ATOM 1763 O O . ILE A 1 222 ? -18.702 10.390 13.053 1.00 87.81 222 ILE A O 1
ATOM 1767 N N . ALA A 1 223 ? -17.859 8.307 12.973 1.00 87.56 223 ALA A N 1
ATOM 1768 C CA . ALA A 1 223 ? -19.101 7.652 12.574 1.00 87.56 223 ALA A CA 1
ATOM 1769 C C . ALA A 1 223 ? -20.242 7.927 13.564 1.00 87.56 223 ALA A C 1
ATOM 1771 O O . ALA A 1 223 ? -21.345 8.284 13.157 1.00 87.56 223 ALA A O 1
ATOM 1772 N N . LYS A 1 224 ? -19.960 7.838 14.870 1.00 89.75 224 LYS A N 1
ATOM 1773 C CA . LYS A 1 224 ? -20.931 8.140 15.928 1.00 89.75 224 LYS A CA 1
ATOM 1774 C C . LYS A 1 224 ? -21.352 9.612 15.925 1.00 89.75 224 LYS A C 1
ATOM 1776 O O . LYS A 1 224 ? -22.542 9.890 16.003 1.00 89.75 224 LYS A O 1
ATOM 1781 N N . THR A 1 225 ? -20.400 10.538 15.834 1.00 90.25 225 THR A N 1
ATOM 1782 C CA . THR A 1 225 ? -20.664 11.986 15.844 1.00 90.25 225 THR A CA 1
ATOM 1783 C C . THR A 1 225 ? -21.475 12.424 14.629 1.00 90.25 225 THR A C 1
ATOM 1785 O O . THR A 1 225 ? -22.380 13.241 14.758 1.00 90.25 225 THR A O 1
ATOM 1788 N N . LEU A 1 226 ? -21.176 11.867 13.455 1.00 83.56 226 LEU A N 1
ATOM 1789 C CA . LEU A 1 226 ? -21.870 12.186 12.208 1.00 83.56 226 LEU A CA 1
ATOM 1790 C C . LEU A 1 226 ? -23.144 11.353 11.993 1.00 83.56 226 LEU A C 1
ATOM 1792 O O . LEU A 1 226 ? -23.860 11.595 11.027 1.00 83.56 226 LEU A O 1
ATOM 1796 N N . ASN A 1 227 ? -23.432 10.394 12.878 1.00 88.19 227 ASN A N 1
ATOM 1797 C CA . ASN A 1 227 ? -24.530 9.434 12.753 1.00 88.19 227 ASN A CA 1
ATOM 1798 C C . ASN A 1 227 ? -24.523 8.672 11.409 1.00 88.19 227 ASN A C 1
ATOM 1800 O O . ASN A 1 227 ? -25.543 8.551 10.731 1.00 88.19 227 ASN A O 1
ATOM 1804 N N . VAL A 1 228 ? -23.349 8.167 11.017 1.00 85.75 228 VAL A N 1
ATOM 1805 C CA . VAL A 1 228 ? -23.126 7.404 9.777 1.00 85.75 228 VAL A CA 1
ATOM 1806 C C . VAL A 1 228 ? -22.522 6.033 10.069 1.00 85.75 228 VAL A C 1
ATOM 1808 O O . VAL A 1 228 ? -22.015 5.769 11.158 1.00 85.75 228 VAL A O 1
ATOM 1811 N N . ASN A 1 229 ? -22.538 5.142 9.076 1.00 88.44 229 ASN A N 1
ATOM 1812 C CA . ASN A 1 229 ? -21.864 3.852 9.181 1.00 88.44 229 ASN A CA 1
ATOM 1813 C C . ASN A 1 229 ? -20.333 4.040 9.191 1.00 88.44 229 ASN A C 1
ATOM 1815 O O . ASN A 1 229 ? -19.795 4.841 8.427 1.00 88.44 229 ASN A O 1
ATOM 1819 N N . VAL A 1 230 ? -19.624 3.255 10.008 1.00 87.88 230 VAL A N 1
ATOM 1820 C CA . VAL A 1 230 ? -18.151 3.212 10.042 1.00 87.88 230 VAL A CA 1
ATOM 1821 C C . VAL A 1 230 ? -17.569 2.949 8.651 1.00 87.88 230 VAL A C 1
ATOM 1823 O O . VAL A 1 230 ? -16.622 3.628 8.266 1.00 87.88 230 VAL A O 1
ATOM 1826 N N . LYS A 1 231 ? -18.194 2.070 7.853 1.00 88.12 231 LYS A N 1
ATOM 1827 C CA . LYS A 1 231 ? -17.756 1.790 6.475 1.00 88.12 231 LYS A CA 1
ATOM 1828 C C . LYS A 1 231 ? -17.786 3.020 5.566 1.00 88.12 231 LYS A C 1
ATOM 1830 O O . LYS A 1 231 ? -16.968 3.146 4.664 1.00 88.12 231 LYS A O 1
ATOM 1835 N N . SER A 1 232 ? -18.709 3.953 5.798 1.00 86.38 232 SER A N 1
ATOM 1836 C CA . SER A 1 232 ? -18.757 5.209 5.040 1.00 86.38 232 SER A CA 1
ATOM 1837 C C . SER A 1 232 ? -17.576 6.116 5.387 1.00 86.38 232 SER A C 1
ATOM 1839 O O . SER A 1 232 ? -17.026 6.766 4.504 1.00 86.38 232 SER A O 1
ATOM 1841 N N . VAL A 1 233 ? -17.148 6.122 6.655 1.00 88.25 233 VAL A N 1
ATOM 1842 C CA . VAL A 1 233 ? -15.944 6.845 7.093 1.00 88.25 233 VAL A CA 1
ATOM 1843 C C . VAL A 1 233 ? -14.682 6.187 6.529 1.00 88.25 233 VAL A C 1
ATOM 1845 O O . VAL A 1 233 ? -13.789 6.883 6.063 1.00 88.25 233 VAL A O 1
ATOM 1848 N N . GLU A 1 234 ? -14.625 4.855 6.509 1.00 90.56 234 GLU A N 1
ATOM 1849 C CA . GLU A 1 234 ? -13.536 4.088 5.888 1.00 90.56 234 GLU A CA 1
ATOM 1850 C C . GLU A 1 234 ? -13.417 4.393 4.390 1.00 90.56 234 GLU A C 1
ATOM 1852 O O . GLU A 1 234 ? -12.342 4.748 3.914 1.00 90.56 234 GLU A O 1
ATOM 1857 N N . CYS A 1 235 ? -14.537 4.378 3.664 1.00 90.12 235 CYS A N 1
ATOM 1858 C CA . CYS A 1 235 ? -14.582 4.781 2.261 1.00 90.12 235 CYS A CA 1
ATOM 1859 C C . CYS A 1 235 ? -14.099 6.224 2.056 1.00 90.12 235 CYS A C 1
ATOM 1861 O O . CYS A 1 235 ? -13.358 6.492 1.113 1.00 90.12 235 CYS A O 1
ATOM 1863 N N . PHE A 1 236 ? -14.492 7.156 2.931 1.00 90.75 236 PHE A N 1
ATOM 1864 C CA . PHE A 1 236 ? -14.022 8.539 2.862 1.00 90.75 236 PHE A CA 1
ATOM 1865 C C . PHE A 1 236 ? -12.502 8.634 3.033 1.00 90.75 236 PHE A C 1
ATOM 1867 O O . PHE A 1 236 ? -11.859 9.348 2.273 1.00 90.75 236 PHE A O 1
ATOM 1874 N N . ILE A 1 237 ? -11.919 7.892 3.979 1.00 92.25 237 ILE A N 1
ATOM 1875 C CA . ILE A 1 237 ? -10.464 7.857 4.194 1.00 92.25 237 ILE A CA 1
ATOM 1876 C C . ILE A 1 237 ? -9.746 7.318 2.949 1.00 92.25 237 ILE A C 1
ATOM 1878 O O . ILE A 1 237 ? -8.763 7.913 2.513 1.00 92.25 237 ILE A O 1
ATOM 1882 N N . ILE A 1 238 ? -10.263 6.246 2.340 1.00 91.50 238 ILE A N 1
ATOM 1883 C CA . ILE A 1 238 ? -9.713 5.664 1.103 1.00 91.50 238 ILE A CA 1
ATOM 1884 C C . ILE A 1 238 ? -9.740 6.681 -0.048 1.00 91.50 238 ILE A C 1
ATOM 1886 O O . ILE A 1 238 ? -8.743 6.875 -0.743 1.00 91.50 238 ILE A O 1
ATOM 1890 N N . VAL A 1 239 ? -10.867 7.369 -0.241 1.00 91.81 239 VAL A N 1
ATOM 1891 C CA . VAL A 1 239 ? -11.010 8.382 -1.298 1.00 91.81 239 VAL A CA 1
ATOM 1892 C C . VAL A 1 239 ? -10.140 9.609 -1.017 1.00 91.81 239 VAL A C 1
ATOM 1894 O O . VAL A 1 239 ? -9.524 10.141 -1.937 1.00 91.81 239 VAL A O 1
ATOM 1897 N N . LEU A 1 240 ? -10.043 10.045 0.241 1.00 92.38 240 LEU A N 1
ATOM 1898 C CA . LEU A 1 240 ? -9.173 11.148 0.641 1.00 92.38 240 LEU A CA 1
ATOM 1899 C C . LEU A 1 240 ? -7.706 10.825 0.336 1.00 92.38 240 LEU A C 1
ATOM 1901 O O . LEU A 1 240 ? -7.021 11.658 -0.251 1.00 92.38 240 LEU A O 1
ATOM 1905 N N . ALA A 1 241 ? -7.248 9.613 0.653 1.00 91.56 241 ALA A N 1
ATOM 1906 C CA . ALA A 1 241 ? -5.908 9.144 0.308 1.00 91.56 241 ALA A CA 1
ATOM 1907 C C . ALA A 1 241 ? -5.655 9.170 -1.212 1.00 91.56 241 ALA A C 1
ATOM 1909 O O . ALA A 1 241 ? -4.592 9.606 -1.652 1.00 91.56 241 ALA A O 1
ATOM 1910 N N . ALA A 1 242 ? -6.644 8.785 -2.028 1.00 90.31 242 ALA A N 1
ATOM 1911 C CA . ALA A 1 242 ? -6.568 8.906 -3.485 1.00 90.31 242 ALA A CA 1
ATOM 1912 C C . ALA A 1 242 ? -6.439 10.359 -3.961 1.00 90.31 242 ALA A C 1
ATOM 1914 O O . ALA A 1 242 ? -5.579 10.657 -4.789 1.00 90.31 242 ALA A O 1
ATOM 1915 N N . ILE A 1 243 ? -7.245 11.272 -3.413 1.00 89.75 243 ILE A N 1
ATOM 1916 C CA . ILE A 1 243 ? -7.201 12.701 -3.755 1.00 89.75 243 ILE A CA 1
ATOM 1917 C C . ILE A 1 243 ? -5.849 13.310 -3.377 1.00 89.75 243 ILE A C 1
ATOM 1919 O O . ILE A 1 243 ? -5.242 13.994 -4.200 1.00 89.75 243 ILE A O 1
ATOM 1923 N N . LEU A 1 244 ? -5.371 13.045 -2.158 1.00 89.38 244 LEU A N 1
ATOM 1924 C CA . LEU A 1 244 ? -4.076 13.528 -1.677 1.00 89.38 244 LEU A CA 1
ATOM 1925 C C . LEU A 1 244 ? -2.940 13.007 -2.563 1.00 89.38 244 LEU A C 1
ATOM 1927 O O . LEU A 1 244 ? -2.139 13.798 -3.054 1.00 89.38 244 LEU A O 1
ATOM 1931 N N . ASN A 1 245 ? -2.946 11.710 -2.886 1.00 87.31 245 ASN A N 1
ATOM 1932 C CA . ASN A 1 245 ? -1.926 11.119 -3.745 1.00 87.31 245 ASN A CA 1
ATOM 1933 C C . ASN A 1 245 ? -1.914 11.721 -5.160 1.00 87.31 245 ASN A C 1
ATOM 1935 O O . ASN A 1 245 ? -0.846 12.030 -5.684 1.00 87.31 245 ASN A O 1
ATOM 1939 N N . VAL A 1 246 ? -3.082 11.926 -5.779 1.00 86.56 246 VAL A N 1
ATOM 1940 C CA . VAL A 1 246 ? -3.181 12.603 -7.085 1.00 86.56 246 VAL A CA 1
ATOM 1941 C C . VAL A 1 246 ? -2.677 14.043 -6.979 1.00 86.56 246 VAL A C 1
ATOM 1943 O O . VAL A 1 246 ? -1.904 14.485 -7.830 1.00 86.56 246 VAL A O 1
ATOM 1946 N N . GLY A 1 247 ? -3.055 14.753 -5.913 1.00 82.69 247 GLY A N 1
ATOM 1947 C CA . GLY A 1 247 ? -2.535 16.080 -5.597 1.00 82.69 247 GLY A CA 1
ATOM 1948 C C . GLY A 1 247 ? -1.008 16.088 -5.563 1.00 82.69 247 GLY A C 1
ATOM 1949 O O . GLY A 1 247 ? -0.393 16.877 -6.265 1.00 82.69 247 GLY A O 1
ATOM 1950 N N . ARG A 1 248 ? -0.381 15.152 -4.852 1.00 81.69 248 ARG A N 1
ATOM 1951 C CA . ARG A 1 248 ? 1.079 14.988 -4.788 1.00 81.69 248 ARG A CA 1
ATOM 1952 C C . ARG A 1 248 ? 1.735 14.698 -6.135 1.00 81.69 248 ARG A C 1
ATOM 1954 O O . ARG A 1 248 ? 2.832 15.189 -6.410 1.00 81.69 248 ARG A O 1
ATOM 1961 N N . THR A 1 249 ? 1.097 13.878 -6.966 1.00 76.19 249 THR A N 1
ATOM 1962 C CA . THR A 1 249 ? 1.637 13.512 -8.280 1.00 76.19 249 THR A CA 1
ATOM 1963 C C . THR A 1 249 ? 1.653 14.702 -9.240 1.00 76.19 249 THR A C 1
ATOM 1965 O O . THR A 1 249 ? 2.615 14.841 -9.991 1.00 76.19 249 THR A O 1
ATOM 1968 N N . TYR A 1 250 ? 0.633 15.567 -9.201 1.00 76.00 250 TYR A N 1
ATOM 1969 C CA . TYR A 1 250 ? 0.434 16.618 -10.209 1.00 76.00 250 TYR A CA 1
ATOM 1970 C C . TYR A 1 250 ? 0.640 18.051 -9.714 1.00 76.00 250 TYR A C 1
ATOM 1972 O O . TYR A 1 250 ? 0.818 18.950 -10.535 1.00 76.00 250 TYR A O 1
ATOM 1980 N N . LEU A 1 251 ? 0.635 18.294 -8.403 1.00 69.50 251 LEU A N 1
ATOM 1981 C CA . LEU A 1 251 ? 0.946 19.605 -7.846 1.00 69.50 251 LEU A CA 1
ATOM 1982 C C . LEU A 1 251 ? 2.461 19.727 -7.607 1.00 69.50 251 LEU A C 1
ATOM 1984 O O . LEU A 1 251 ? 3.090 18.795 -7.091 1.00 69.50 251 LEU A O 1
ATOM 1988 N N . PRO A 1 252 ? 3.066 20.877 -7.952 1.00 62.00 252 PRO A N 1
ATOM 1989 C CA . PRO A 1 252 ? 4.460 21.156 -7.630 1.00 62.00 252 PRO A CA 1
ATOM 1990 C C . PRO A 1 252 ? 4.702 21.092 -6.115 1.00 62.00 252 PRO A C 1
ATOM 1992 O O . PRO A 1 252 ? 3.872 21.563 -5.333 1.00 62.00 252 PRO A O 1
ATOM 1995 N N . ASP A 1 253 ? 5.862 20.565 -5.702 1.00 57.62 253 ASP A N 1
ATOM 1996 C CA . ASP A 1 253 ? 6.233 20.413 -4.283 1.00 57.62 253 ASP A CA 1
ATOM 1997 C C . ASP A 1 253 ? 6.127 21.721 -3.489 1.00 57.62 253 ASP A C 1
ATOM 1999 O O . ASP A 1 253 ? 5.801 21.696 -2.303 1.00 57.62 253 ASP A O 1
ATOM 2003 N N . ASP A 1 254 ? 6.353 22.863 -4.135 1.00 57.50 254 ASP A N 1
ATOM 2004 C CA . ASP A 1 254 ? 6.318 24.175 -3.490 1.00 57.50 254 ASP A CA 1
ATOM 2005 C C . ASP A 1 254 ? 4.907 24.573 -3.040 1.00 57.50 254 ASP A C 1
ATOM 2007 O O . ASP A 1 254 ? 4.742 25.138 -1.959 1.00 57.50 254 ASP A O 1
ATOM 2011 N N . HIS A 1 255 ? 3.870 24.203 -3.799 1.00 54.12 255 HIS A N 1
ATOM 2012 C CA . HIS A 1 255 ? 2.479 24.459 -3.415 1.00 54.12 255 HIS A CA 1
ATOM 2013 C C . HIS A 1 255 ? 2.035 23.574 -2.250 1.00 54.12 255 HIS A C 1
ATOM 2015 O O . HIS A 1 255 ? 1.298 24.027 -1.371 1.00 54.12 255 HIS A O 1
ATOM 2021 N N . ILE A 1 256 ? 2.515 22.330 -2.211 1.00 51.41 256 ILE A N 1
ATOM 2022 C CA . ILE A 1 256 ? 2.183 21.386 -1.142 1.00 51.41 256 ILE A CA 1
ATOM 2023 C C . ILE A 1 256 ? 2.934 21.741 0.145 1.00 51.41 256 ILE A C 1
ATOM 2025 O O . ILE A 1 256 ? 2.328 21.794 1.215 1.00 51.41 256 ILE A O 1
ATOM 2029 N N . LYS A 1 257 ? 4.226 22.085 0.052 1.00 50.25 257 LYS A N 1
ATOM 2030 C CA . LYS A 1 257 ? 5.003 22.599 1.189 1.00 50.25 257 LYS A CA 1
ATOM 2031 C C . LYS A 1 257 ? 4.356 23.840 1.793 1.00 50.25 257 LYS A C 1
ATOM 2033 O O . LYS A 1 257 ? 4.267 23.916 3.015 1.00 50.25 257 LYS A O 1
ATOM 2038 N N . MET A 1 258 ? 3.866 24.770 0.966 1.00 49.38 258 MET A N 1
ATOM 2039 C CA . MET A 1 258 ? 3.144 25.966 1.423 1.00 49.38 258 MET A CA 1
ATOM 2040 C C . MET A 1 258 ? 1.847 25.642 2.171 1.00 49.38 258 MET A C 1
ATOM 2042 O O . MET A 1 258 ? 1.497 26.352 3.109 1.00 49.38 258 MET A O 1
ATOM 2046 N N . PHE A 1 259 ? 1.123 24.599 1.756 1.00 49.25 259 PHE A N 1
ATOM 2047 C CA . PHE A 1 259 ? -0.073 24.146 2.462 1.00 49.25 259 PHE A CA 1
ATOM 2048 C C . PHE A 1 259 ? 0.300 23.603 3.845 1.00 49.25 259 PHE A C 1
ATOM 2050 O O . PHE A 1 259 ? -0.208 24.086 4.853 1.00 49.25 259 PHE A O 1
ATOM 2057 N N . PHE A 1 260 ? 1.256 22.675 3.924 1.00 46.50 260 PHE A N 1
ATOM 2058 C CA . PHE A 1 260 ? 1.643 22.094 5.210 1.00 46.50 260 PHE A CA 1
ATOM 2059 C C . PHE A 1 260 ? 2.282 23.113 6.162 1.00 46.50 260 PHE A C 1
ATOM 2061 O O . PHE A 1 260 ? 1.899 23.136 7.319 1.00 46.50 260 PHE A O 1
ATOM 2068 N N . THR A 1 261 ? 3.148 24.017 5.689 1.00 46.34 261 THR A N 1
ATOM 2069 C CA . THR A 1 261 ? 3.743 25.076 6.543 1.00 46.34 261 THR A CA 1
ATOM 2070 C C . THR A 1 261 ? 2.763 26.160 6.995 1.00 46.34 261 THR A C 1
ATOM 2072 O O . THR A 1 261 ? 3.066 26.894 7.932 1.00 46.34 261 THR A O 1
ATOM 2075 N N . ARG A 1 262 ? 1.610 26.323 6.333 1.00 42.41 262 ARG A N 1
ATOM 2076 C CA . ARG A 1 262 ? 0.581 27.287 6.765 1.00 42.41 262 ARG A CA 1
ATOM 2077 C C . ARG A 1 262 ? -0.419 26.708 7.753 1.00 42.41 262 ARG A C 1
ATOM 2079 O O . ARG A 1 262 ? -1.027 27.482 8.489 1.00 42.41 262 ARG A O 1
ATOM 2086 N N . TYR A 1 263 ? -0.641 25.398 7.720 1.00 42.56 263 TYR A N 1
ATOM 2087 C CA . TYR A 1 263 ? -1.711 24.750 8.477 1.00 42.56 263 TYR A CA 1
ATOM 2088 C C . TYR A 1 263 ? -1.208 23.800 9.576 1.00 42.56 263 TYR A C 1
ATOM 2090 O O . TYR A 1 263 ? -2.028 23.353 10.378 1.00 42.56 263 TYR A O 1
ATOM 2098 N N . PHE A 1 264 ? 0.102 23.537 9.642 1.00 40.38 264 PHE A N 1
ATOM 2099 C CA . PHE A 1 264 ? 0.785 22.769 10.688 1.00 40.38 264 PHE A CA 1
ATOM 2100 C C . PHE A 1 264 ? 2.061 23.487 11.135 1.00 40.38 264 PHE A C 1
ATOM 2102 O O . PHE A 1 264 ? 2.362 23.401 12.345 1.00 40.38 264 PHE A O 1
#

pLDDT: mean 76.95, std 19.62, range [23.92, 94.25]

Radius of gyration: 20.7 Å; chains: 1; bounding box: 70×47×56 Å

Foldseek 3Di:
DPDDPPPPVPAPPDPPDDPPDDDPCCVVVVVVVVVVVVVVLCCLQVDDCPPPLLLLLLLLQLLCCVVFDDDPDPVVSLCSLQCLSQVLVQVLCCVVPVDGVCVVDVVSNVSSNVSNCCCPVPPPNVNSVVCVVCVLVSLLSLLLSLLNQLLSQLVSLCVPPVVDPDPCSLVSSLVRSLCSRCVSVVVVVVVCVVRVTDDPDCPLVSVLSNVLSNLSSCLVVVCVVVVHDSSSSSSVSSNSSSVSSSCVVPPDPVVSVVVVVVPD

Organism: NCBI:txid1144522

Sequence (264 aa):
MLNIFESYSNFNIVKFAFLINDRSNCILYNVHITCYMSYFVKALVDEKRFPVYFVFDCIVTCFALHAFFHFSNLFVFAACGILLPTFVDNFLSLIRSQKLEIIENPYLVVVSALIWVVVEFTPNGMAFDILLKITPIVAIFAGLNFGCDILAGASLAEVKFFKKKSAEKWIYAFILSILTSLGKYIIISAISALTGNHFRSMVTIVGEDLICAALACSRRNIAKTLNVNVKSVECFIIVLAAILNVGRTYLPDDHIKMFFTRYF